Protein AF-0000000087534822 (afdb_homodimer)

Radius of gyration: 20.26 Å; Cα contacts (8 Å, |Δi|>4): 535; chains: 2; bounding box: 44×68×56 Å

Sequence (288 aa):
MKYVVLVSHGTFAPGLKSVLAMLAGGEREDVISVGLEDGMSADTFAENFRNAISGIKSEDEIILLGDIIGGSPMTNALEQISKKGLEEQTVVFGGMNLAMALTATLMKDDVDTELLKDSLISEAKNAIKEFVLDSGADDEEDEIMKYVVLVSHGTFAPGLKSVLAMLAGGEREDVISVGLEDGMSADTFAENFRNAISGIKSEDEIILLGDIIGGSPMTNALEQISKKGLEEQTVVFGGMNLAMALTATLMKDDVDTELLKDSLISEAKNAIKEFVLDSGADDEEDEI

InterPro domains:
  IPR004701 Phosphotransferase system, mannose-type IIA component [PF03610] (4-116)
  IPR004701 Phosphotransferase system, mannose-type IIA component [PS51096] (1-128)
  IPR036662 Phosphotransferase system, mannose-type IIA component superfamily [G3DSA:3.40.50.510] (1-144)
  IPR036662 Phosphotransferase system, mannose-type IIA component superfamily [SSF53062] (1-130)
  IPR051471 Bacterial PTS system sugar-specific components [PTHR33799] (1-131)

Solvent-accessible surface area (backbone atoms only — not comparable to full-atom values): 15335 Å² total; per-residue (Å²): 96,65,30,41,36,28,26,11,52,18,40,26,20,47,13,43,48,49,31,42,21,71,74,72,69,44,88,54,90,49,54,44,57,42,45,43,36,88,92,59,48,73,65,57,41,46,51,53,47,49,61,70,51,60,82,64,52,88,83,31,34,37,41,38,35,14,38,42,75,85,35,68,44,39,51,46,49,52,50,52,37,43,76,70,68,40,51,87,42,43,49,38,34,18,25,42,26,54,50,22,53,47,47,47,70,72,39,54,88,77,49,56,70,69,62,44,54,54,47,33,53,49,44,33,45,66,40,46,41,77,56,78,80,73,70,68,81,68,77,87,58,80,83,118,96,64,29,40,37,28,25,12,52,19,40,25,21,47,13,44,49,49,30,41,24,72,73,70,68,46,90,52,89,51,53,45,56,42,45,44,35,89,92,59,48,71,65,58,42,46,51,54,47,48,61,71,50,59,83,65,52,90,82,31,34,38,42,38,36,13,37,43,75,83,35,67,46,40,51,47,49,51,50,52,37,44,75,69,68,40,51,88,41,44,50,37,34,18,25,43,27,52,51,22,53,48,47,46,68,72,39,53,87,79,48,56,71,68,62,45,53,54,48,34,54,50,45,32,44,67,40,47,40,78,55,77,79,73,69,68,79,68,76,88,57,78,88,115

Foldseek 3Di:
DEAEEEEEEACPFVVLQVVLCVVVPHDDLSYYYAYRYPPRDLVNSLVVLLVSCVPPDQVYAYEYEYAAPPDSRVVSNCVSCVVRVRNVRYDYDYNDDNQLSNLCSNCVVPDDPVVNVVNSVVRRVVVDDDDDDPPPPDDPPDPD/DEAEEEEEEACPFVVLQVVLCVVVPHDDLRYYYAYRYPPRDLVNSLVVLCVSCVPPDQVYAYEYEYAAPPDSRQVSNCVSCVVRVRNVRYDYDYNDDNQLSNLCSNCVPPDDPVVNVVNSVVRRVVVDDDDDDPPPPDDPPDPD

Structure (mmCIF, N/CA/C/O backbone):
data_AF-0000000087534822-model_v1
#
loop_
_entity.id
_entity.type
_entity.pdbx_description
1 polymer 'PTS fructose transporter subunit IIA'
#
loop_
_atom_site.group_PDB
_atom_site.id
_atom_site.type_symbol
_atom_site.label_atom_id
_atom_site.label_alt_id
_atom_site.label_comp_id
_atom_site.label_asym_id
_atom_site.label_entity_id
_atom_site.label_seq_id
_atom_site.pdbx_PDB_ins_code
_atom_site.Cartn_x
_atom_site.Cartn_y
_atom_site.Cartn_z
_atom_site.occupancy
_atom_site.B_iso_or_equiv
_atom_site.auth_seq_id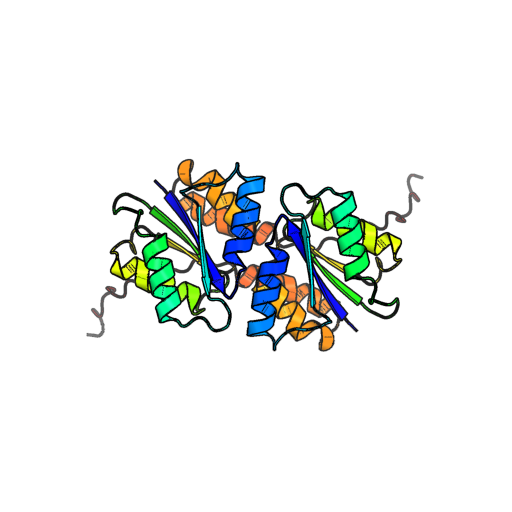
_atom_site.auth_comp_id
_atom_site.auth_asym_id
_atom_site.auth_atom_id
_atom_site.pdbx_PDB_model_num
ATOM 1 N N . MET A 1 1 ? -11.133 20.5 10.391 1 90.94 1 MET A N 1
ATOM 2 C CA . MET A 1 1 ? -11.25 19.344 9.5 1 90.94 1 MET A CA 1
ATOM 3 C C . MET A 1 1 ? -9.953 18.547 9.477 1 90.94 1 MET A C 1
ATOM 5 O O . MET A 1 1 ? -8.875 19.078 9.727 1 90.94 1 MET A O 1
ATOM 9 N N . LYS A 1 2 ? -10.109 17.25 9.25 1 96.25 2 LYS A N 1
ATOM 10 C CA . LYS A 1 2 ? -8.93 16.391 9.164 1 96.25 2 LYS A CA 1
ATOM 11 C C . LYS A 1 2 ? -8.688 15.938 7.73 1 96.25 2 LYS A C 1
ATOM 13 O O . LYS A 1 2 ? -9.617 15.57 7.02 1 96.25 2 LYS A O 1
ATOM 18 N N . TYR A 1 3 ? -7.441 16.047 7.344 1 97.94 3 TYR A N 1
ATOM 19 C CA . TYR A 1 3 ? -7.031 15.609 6.016 1 97.94 3 TYR A CA 1
ATOM 20 C C . TYR A 1 3 ? -6.18 14.344 6.102 1 97.94 3 TYR A C 1
ATOM 22 O O . TYR A 1 3 ? -5.336 14.219 6.992 1 97.94 3 TYR A O 1
ATOM 30 N N . VAL A 1 4 ? -6.488 13.445 5.277 1 98.56 4 VAL A N 1
ATOM 31 C CA . VAL A 1 4 ? -5.602 12.305 5.066 1 98.56 4 VAL A CA 1
ATOM 32 C C . VAL A 1 4 ? -4.664 12.586 3.896 1 98.56 4 VAL A C 1
ATOM 34 O O . VAL A 1 4 ? -5.113 12.797 2.766 1 98.56 4 VAL A O 1
ATOM 37 N N . VAL A 1 5 ? -3.396 12.617 4.188 1 98.81 5 VAL A N 1
ATOM 38 C CA . VAL A 1 5 ? -2.391 12.898 3.17 1 98.81 5 VAL A CA 1
ATOM 39 C C . VAL A 1 5 ? -1.486 11.68 2.984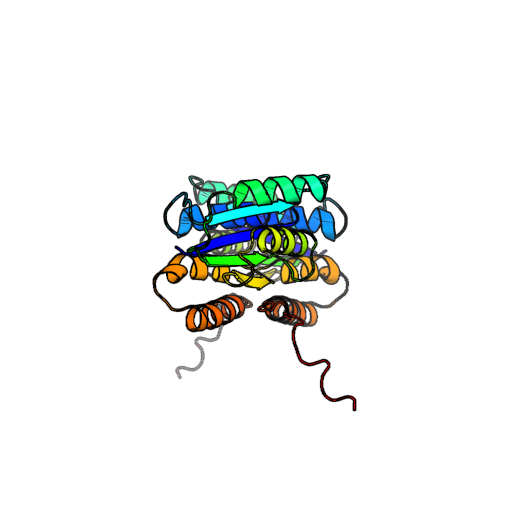 1 98.81 5 VAL A C 1
ATOM 41 O O . VAL A 1 5 ? -0.803 11.258 3.92 1 98.81 5 VAL A O 1
ATOM 44 N N . LEU A 1 6 ? -1.478 11.148 1.774 1 98.88 6 LEU A N 1
ATOM 45 C CA . LEU A 1 6 ? -0.694 9.969 1.423 1 98.88 6 LEU A CA 1
ATOM 46 C C . LEU A 1 6 ? 0.551 10.359 0.634 1 98.88 6 LEU A C 1
ATOM 48 O O . LEU A 1 6 ? 0.458 11.07 -0.371 1 98.88 6 LEU A O 1
ATOM 52 N N . VAL A 1 7 ? 1.726 9.875 1.081 1 98.81 7 VAL A N 1
ATOM 53 C CA . VAL A 1 7 ? 2.949 10.156 0.337 1 98.81 7 VAL A CA 1
ATOM 54 C C . VAL A 1 7 ? 3.721 8.859 0.108 1 98.81 7 VAL A C 1
ATOM 56 O O . VAL A 1 7 ? 3.752 7.984 0.979 1 98.81 7 VAL A O 1
ATOM 59 N N . SER A 1 8 ? 4.328 8.742 -0.985 1 98.75 8 SER A N 1
ATOM 60 C CA . SER A 1 8 ? 5.059 7.527 -1.322 1 98.75 8 SER A CA 1
ATOM 61 C C . SER A 1 8 ? 6.086 7.781 -2.42 1 98.75 8 SER A C 1
ATOM 63 O O . SER A 1 8 ? 6.055 8.828 -3.074 1 98.75 8 SER A O 1
ATOM 65 N N . HIS A 1 9 ? 6.992 6.844 -2.557 1 98.25 9 HIS A N 1
ATOM 66 C CA . HIS A 1 9 ? 7.695 6.723 -3.828 1 98.25 9 HIS A CA 1
ATOM 67 C C . HIS A 1 9 ? 6.738 6.348 -4.953 1 98.25 9 HIS A C 1
ATOM 69 O O . HIS A 1 9 ? 5.648 5.82 -4.699 1 98.25 9 HIS A O 1
ATOM 75 N N . GLY A 1 10 ? 7.172 6.777 -6.203 1 97.38 10 GLY A N 1
ATOM 76 C CA . GLY A 1 10 ? 6.406 6.363 -7.363 1 97.38 10 GLY A CA 1
ATOM 77 C C . GLY A 1 10 ? 4.938 6.734 -7.273 1 97.38 10 GLY A C 1
ATOM 78 O O . GLY A 1 10 ? 4.598 7.816 -6.789 1 97.38 10 GLY A O 1
ATOM 79 N N . THR A 1 11 ? 4.047 5.809 -7.754 1 98.06 11 THR A N 1
ATOM 80 C CA . THR A 1 11 ? 2.623 6.121 -7.812 1 98.06 11 THR A CA 1
ATOM 81 C C . THR A 1 11 ? 1.838 5.25 -6.836 1 98.06 11 THR A C 1
ATOM 83 O O . THR A 1 11 ? 0.649 4.996 -7.039 1 98.06 11 THR A O 1
ATOM 86 N N . PHE A 1 12 ? 2.539 4.77 -5.785 1 98.56 12 PHE A N 1
ATOM 87 C CA . PHE A 1 12 ? 1.908 3.965 -4.746 1 98.56 12 PHE A CA 1
ATOM 88 C C . PHE A 1 12 ? 0.804 4.75 -4.047 1 98.56 12 PHE A C 1
ATOM 90 O O . PHE A 1 12 ? -0.342 4.297 -3.984 1 98.56 12 PHE A O 1
ATOM 97 N N . ALA A 1 13 ? 1.062 5.969 -3.605 1 98.69 13 ALA A N 1
ATOM 98 C CA . ALA A 1 13 ? 0.101 6.777 -2.865 1 98.69 13 ALA A CA 1
ATOM 99 C C . ALA A 1 13 ? -1.058 7.211 -3.76 1 98.69 13 ALA A C 1
ATOM 101 O O . ALA A 1 13 ? -2.225 7.035 -3.402 1 98.69 13 ALA A O 1
ATOM 102 N N . PRO A 1 14 ? -0.784 7.734 -4.941 1 98.31 14 PRO A N 1
ATOM 103 C CA . PRO A 1 14 ? -1.901 8.031 -5.84 1 98.31 14 PRO A CA 1
ATOM 104 C C . PRO A 1 14 ? -2.748 6.797 -6.156 1 98.31 14 PRO A C 1
ATOM 106 O O . PRO A 1 14 ? -3.971 6.902 -6.281 1 98.31 14 PRO A O 1
ATOM 109 N N . GLY A 1 15 ? -2.1 5.656 -6.359 1 98.25 15 GLY A N 1
ATOM 110 C CA . GLY A 1 15 ? -2.846 4.422 -6.559 1 98.25 15 GLY A CA 1
ATOM 111 C C . GLY A 1 15 ? -3.75 4.078 -5.391 1 98.25 15 GLY A C 1
ATOM 112 O O . GLY A 1 15 ? -4.898 3.672 -5.586 1 98.25 15 GLY A O 1
ATOM 113 N N . LEU A 1 16 ? -3.207 4.168 -4.184 1 98.5 16 LEU A N 1
ATOM 114 C CA . LEU A 1 16 ? -3.994 3.898 -2.984 1 98.5 16 LEU A CA 1
ATOM 115 C C . LEU A 1 16 ? -5.168 4.867 -2.877 1 98.5 16 LEU A C 1
ATOM 117 O O . LEU A 1 16 ? -6.273 4.465 -2.51 1 98.5 16 LEU A O 1
ATOM 121 N N . LYS A 1 17 ? -4.953 6.125 -3.211 1 98.31 17 LYS A N 1
ATOM 122 C CA . LYS A 1 17 ? -6.039 7.102 -3.213 1 98.31 17 LYS A CA 1
ATOM 123 C C . LYS A 1 17 ? -7.152 6.688 -4.168 1 98.31 17 LYS A C 1
ATOM 125 O O . LYS A 1 17 ? -8.336 6.871 -3.869 1 98.31 17 LYS A O 1
ATOM 130 N N . SER A 1 18 ? -6.781 6.164 -5.324 1 97.12 18 SER A N 1
ATOM 131 C CA . SER A 1 18 ? -7.793 5.723 -6.281 1 97.12 18 SER A CA 1
ATOM 132 C C . SER A 1 18 ? -8.68 4.637 -5.684 1 97.12 18 SER A C 1
ATOM 134 O O . SER A 1 18 ? -9.867 4.551 -6.008 1 97.12 18 SER A O 1
ATOM 136 N N . VAL A 1 19 ? -8.109 3.781 -4.855 1 97.75 19 VAL A N 1
ATOM 137 C CA . VAL A 1 19 ? -8.867 2.723 -4.191 1 97.75 19 VAL A CA 1
ATOM 138 C C . VAL A 1 19 ? -9.812 3.33 -3.158 1 97.75 19 VAL A C 1
ATOM 140 O O . VAL A 1 19 ? -10.969 2.918 -3.047 1 97.75 19 VAL A O 1
ATOM 143 N N . LEU A 1 20 ? -9.305 4.301 -2.443 1 97.88 20 LEU A N 1
ATOM 144 C CA . LEU A 1 20 ? -10.125 4.957 -1.435 1 97.88 20 LEU A CA 1
ATOM 145 C C . LEU A 1 20 ? -11.336 5.625 -2.072 1 97.88 20 LEU A C 1
ATOM 147 O O . LEU A 1 20 ? -12.422 5.637 -1.486 1 97.88 20 LEU A O 1
ATOM 151 N N . ALA A 1 21 ? -11.172 6.156 -3.271 1 96.5 21 ALA A N 1
ATOM 152 C CA . ALA A 1 21 ? -12.289 6.773 -3.979 1 96.5 21 ALA A CA 1
ATOM 153 C C . ALA A 1 21 ? -13.375 5.75 -4.281 1 96.5 21 ALA A C 1
ATOM 155 O O . ALA A 1 21 ? -14.57 6.066 -4.223 1 96.5 21 ALA A O 1
ATOM 156 N N . MET A 1 22 ? -13 4.57 -4.535 1 93.44 22 MET A N 1
ATOM 157 C CA . MET A 1 22 ? -13.938 3.498 -4.852 1 93.44 22 MET A CA 1
ATOM 158 C C . MET A 1 22 ? -14.625 2.986 -3.586 1 93.44 22 MET A C 1
ATOM 160 O O . MET A 1 22 ? -15.828 2.711 -3.594 1 93.44 22 MET A O 1
ATOM 164 N N . LEU A 1 23 ? -13.867 2.943 -2.551 1 94.69 23 LEU A N 1
ATOM 165 C CA . LEU A 1 23 ? -14.344 2.219 -1.379 1 94.69 23 LEU A CA 1
ATOM 166 C C . LEU A 1 23 ? -14.969 3.172 -0.366 1 94.69 23 LEU A C 1
ATOM 168 O O . LEU A 1 23 ? -15.828 2.77 0.423 1 94.69 23 LEU A O 1
ATOM 172 N N . ALA A 1 24 ? -14.5 4.352 -0.326 1 93.44 24 ALA A N 1
ATOM 173 C CA . ALA A 1 24 ? -14.945 5.289 0.702 1 93.44 24 ALA A CA 1
ATOM 174 C C . ALA A 1 24 ? -15.82 6.387 0.102 1 93.44 24 ALA A C 1
ATOM 176 O O . ALA A 1 24 ? -16.141 7.367 0.777 1 93.44 24 ALA A O 1
ATOM 177 N N . GLY A 1 25 ? -16.312 6.352 -1.037 1 86.56 25 GLY A N 1
ATOM 178 C CA . GLY A 1 25 ? -17.344 7.242 -1.521 1 86.56 25 GLY A CA 1
ATOM 179 C C . GLY A 1 25 ? -16.828 8.32 -2.451 1 86.56 25 GLY A C 1
ATOM 180 O O . GLY A 1 25 ? -17.047 9.516 -2.213 1 86.56 25 GLY A O 1
ATOM 181 N N . GLY A 1 26 ? -16.203 8.094 -3.633 1 84.31 26 GLY A N 1
ATOM 182 C CA . GLY A 1 26 ? -15.836 9.031 -4.684 1 84.31 26 GLY A CA 1
ATOM 183 C C . GLY A 1 26 ? -14.602 9.852 -4.34 1 84.31 26 GLY A C 1
ATOM 184 O O . GLY A 1 26 ? -13.922 9.57 -3.355 1 84.31 26 GLY A O 1
ATOM 185 N N . GLU A 1 27 ? -14.43 10.852 -5.195 1 85.06 27 GLU A N 1
ATOM 186 C CA . GLU A 1 27 ? -13.281 11.734 -4.973 1 85.06 27 GLU A CA 1
ATOM 187 C C . GLU A 1 27 ? -13.555 12.703 -3.828 1 85.06 27 GLU A C 1
ATOM 189 O O . GLU A 1 27 ? -14.594 13.375 -3.805 1 85.06 27 GLU A O 1
ATOM 194 N N . ARG A 1 28 ? -12.625 12.695 -2.875 1 92.5 28 ARG A N 1
ATOM 195 C CA . ARG A 1 28 ? -12.742 13.516 -1.675 1 92.5 28 ARG A CA 1
ATOM 196 C C . ARG A 1 28 ? -11.641 14.57 -1.621 1 92.5 28 ARG A C 1
ATOM 198 O O . ARG A 1 28 ? -10.492 14.297 -1.959 1 92.5 28 ARG A O 1
ATOM 205 N N . GLU A 1 29 ? -12.039 15.766 -1.238 1 94.38 29 GLU A N 1
ATOM 206 C CA . GLU A 1 29 ? -11.055 16.828 -1.129 1 94.38 29 GLU A CA 1
ATOM 207 C C . GLU A 1 29 ? -10.148 16.641 0.087 1 94.38 29 GLU A C 1
ATOM 209 O O . GLU A 1 29 ? -9.031 17.141 0.125 1 94.38 29 GLU A O 1
ATOM 214 N N . ASP A 1 30 ? -10.68 15.906 1.096 1 96.88 30 ASP A N 1
ATOM 215 C CA . ASP A 1 30 ? -9.953 15.75 2.352 1 96.88 30 ASP A CA 1
ATOM 216 C C . ASP A 1 30 ? -8.984 14.57 2.287 1 96.88 30 ASP A C 1
ATOM 218 O O . ASP A 1 30 ? -8.391 14.188 3.299 1 96.88 30 ASP A O 1
ATOM 222 N N . VAL A 1 31 ? -8.844 13.945 1.125 1 98.25 31 VAL A N 1
ATOM 223 C CA . VAL A 1 31 ? -7.859 12.906 0.866 1 98.25 31 VAL A CA 1
ATOM 224 C C . VAL A 1 31 ? -6.902 13.367 -0.234 1 98.25 31 VAL A C 1
ATOM 226 O O . VAL A 1 31 ? -7.32 13.586 -1.373 1 98.25 31 VAL A O 1
ATOM 229 N N . ILE A 1 32 ? -5.656 13.492 0.1 1 98.5 32 ILE A N 1
ATOM 230 C CA . ILE A 1 32 ? -4.621 14.016 -0.783 1 98.5 32 ILE A CA 1
ATOM 231 C C . ILE A 1 32 ? -3.523 12.977 -0.965 1 98.5 32 ILE A C 1
ATOM 233 O O . ILE A 1 32 ? -3.209 12.227 -0.036 1 98.5 32 ILE A O 1
ATOM 237 N N . SER A 1 33 ? -2.977 12.883 -2.152 1 98.62 33 SER A N 1
ATOM 238 C CA . SER A 1 33 ? -1.84 12 -2.377 1 98.62 33 SER A CA 1
ATOM 239 C C . SER A 1 33 ? -0.773 12.672 -3.234 1 98.62 33 SER A C 1
ATOM 241 O O . SER A 1 33 ? -1.095 13.422 -4.156 1 98.62 33 SER A O 1
ATOM 243 N N . VAL A 1 34 ? 0.468 12.445 -2.893 1 98.75 34 VAL A N 1
ATOM 244 C CA . VAL A 1 34 ? 1.606 12.914 -3.674 1 98.75 34 VAL A CA 1
ATOM 245 C C . VAL A 1 34 ? 2.652 11.812 -3.785 1 98.75 34 VAL A C 1
ATOM 247 O O . VAL A 1 34 ? 2.994 11.164 -2.789 1 98.75 34 VAL A O 1
ATOM 250 N N . GLY A 1 35 ? 3.121 11.555 -4.977 1 98.56 35 GLY A N 1
ATOM 251 C CA . GLY A 1 35 ? 4.133 10.539 -5.219 1 98.56 35 GLY A CA 1
ATOM 252 C C . GLY A 1 35 ? 5.426 11.102 -5.773 1 98.56 35 GLY A C 1
ATOM 253 O O . GLY A 1 35 ? 5.402 12.016 -6.605 1 98.56 35 GLY A O 1
ATOM 254 N N . LEU A 1 36 ? 6.547 10.633 -5.27 1 98.38 36 LEU A N 1
ATOM 255 C CA . LEU A 1 36 ? 7.855 10.914 -5.848 1 98.38 36 LEU A CA 1
ATOM 256 C C . LEU A 1 36 ? 8.18 9.922 -6.961 1 98.38 36 LEU A C 1
ATOM 258 O O . LEU A 1 36 ? 8.695 8.836 -6.699 1 98.38 36 LEU A O 1
ATOM 262 N N . GLU A 1 37 ? 7.938 10.289 -8.141 1 96.94 37 GLU A N 1
ATOM 263 C CA . GLU A 1 37 ? 8.086 9.391 -9.281 1 96.94 37 GLU A CA 1
ATOM 264 C C . GLU A 1 37 ? 9.539 9.336 -9.75 1 96.94 37 GLU A C 1
ATOM 266 O O . GLU A 1 37 ? 10.352 10.18 -9.383 1 96.94 37 GLU A O 1
ATOM 271 N N . ASP A 1 38 ? 9.766 8.289 -10.516 1 94.12 38 ASP A N 1
ATOM 272 C CA . ASP A 1 38 ? 11.109 8.125 -11.07 1 94.12 38 ASP A CA 1
ATOM 273 C C . ASP A 1 38 ? 11.516 9.352 -11.883 1 94.12 38 ASP A C 1
ATOM 275 O O . ASP A 1 38 ? 10.734 9.852 -12.703 1 94.12 38 ASP A O 1
ATOM 279 N N . GLY A 1 39 ? 12.734 9.867 -11.648 1 94.75 39 GLY A N 1
ATOM 280 C CA . GLY A 1 39 ? 13.234 11.008 -12.406 1 94.75 39 GLY A CA 1
ATOM 281 C C . GLY A 1 39 ? 12.797 12.344 -11.828 1 94.75 39 GLY A C 1
ATOM 282 O O . GLY A 1 39 ? 13.273 13.391 -12.266 1 94.75 39 GLY A O 1
ATOM 283 N N . MET A 1 40 ? 11.82 12.344 -10.953 1 96.69 40 MET A N 1
ATOM 284 C CA . MET A 1 40 ? 11.367 13.578 -10.305 1 96.69 40 MET A CA 1
ATOM 285 C C . MET A 1 40 ? 12.375 14.047 -9.258 1 96.69 40 MET A C 1
ATOM 287 O O . MET A 1 40 ? 12.844 13.25 -8.445 1 96.69 40 MET A O 1
ATOM 291 N N . SER A 1 41 ? 12.719 15.336 -9.258 1 96.56 41 SER A N 1
ATOM 292 C CA . SER A 1 41 ? 13.648 15.875 -8.273 1 96.56 41 SER A CA 1
ATOM 293 C C . SER A 1 41 ? 12.961 16.094 -6.926 1 96.56 41 SER A C 1
ATOM 295 O O . SER A 1 41 ? 11.742 16.266 -6.867 1 96.56 41 SER A O 1
ATOM 297 N N . ALA A 1 42 ? 13.75 16.109 -5.906 1 93.94 42 ALA A N 1
ATOM 298 C CA . ALA A 1 42 ? 13.242 16.422 -4.57 1 93.94 42 ALA A CA 1
ATOM 299 C C . ALA A 1 42 ? 12.555 17.781 -4.535 1 93.94 42 ALA A C 1
ATOM 301 O O . ALA A 1 42 ? 11.539 17.953 -3.863 1 93.94 42 ALA A O 1
ATOM 302 N N . ASP A 1 43 ? 13.07 18.734 -5.285 1 97.06 43 ASP A N 1
ATOM 303 C CA . ASP A 1 43 ? 12.508 20.078 -5.34 1 97.06 43 ASP A CA 1
ATOM 304 C C . ASP A 1 43 ? 11.125 20.062 -5.996 1 97.06 43 ASP A C 1
ATOM 306 O O . ASP A 1 43 ? 10.211 20.75 -5.539 1 97.06 43 ASP A O 1
ATOM 310 N N . THR A 1 44 ? 11.07 19.359 -7.074 1 98.31 44 THR A N 1
ATOM 311 C CA . THR A 1 44 ? 9.781 19.266 -7.746 1 98.31 44 THR A CA 1
ATOM 312 C C . THR A 1 44 ? 8.758 18.578 -6.852 1 98.31 44 THR A C 1
ATOM 314 O O . THR A 1 44 ? 7.602 19 -6.781 1 98.31 44 THR A O 1
ATOM 317 N N . PHE A 1 45 ? 9.148 17.547 -6.176 1 98.44 45 PHE A N 1
ATOM 318 C CA . PHE A 1 45 ? 8.258 16.906 -5.223 1 98.44 45 PHE A CA 1
ATOM 319 C C . PHE A 1 45 ? 7.793 17.875 -4.152 1 98.44 45 PHE A C 1
ATOM 321 O O . PHE A 1 45 ? 6.605 17.938 -3.832 1 98.44 45 PHE A O 1
ATOM 328 N N . ALA A 1 46 ? 8.758 18.594 -3.588 1 98.06 46 ALA A N 1
ATOM 329 C CA . ALA A 1 46 ? 8.445 19.547 -2.537 1 98.06 46 ALA A CA 1
ATOM 330 C C . ALA A 1 46 ? 7.41 20.562 -3.014 1 98.06 46 ALA A C 1
ATOM 332 O O . ALA A 1 46 ? 6.457 20.875 -2.293 1 98.06 46 ALA A O 1
ATOM 333 N N . GLU A 1 47 ? 7.578 21.016 -4.203 1 98.44 47 GLU A N 1
ATOM 334 C CA . GLU A 1 47 ? 6.641 21.969 -4.781 1 98.44 47 GLU A CA 1
ATOM 335 C C . GLU A 1 47 ? 5.258 21.344 -4.965 1 98.44 47 GLU A C 1
ATOM 337 O O . GLU A 1 47 ? 4.246 21.969 -4.625 1 98.44 47 GLU A O 1
ATOM 342 N N . ASN A 1 48 ? 5.234 20.172 -5.535 1 98.62 48 ASN A N 1
ATOM 343 C CA . ASN A 1 48 ? 3.973 19.469 -5.703 1 98.62 48 ASN A CA 1
ATOM 344 C C . ASN A 1 48 ? 3.258 19.266 -4.371 1 98.62 48 ASN A C 1
ATOM 346 O O . ASN A 1 48 ? 2.045 19.453 -4.277 1 98.62 48 ASN A O 1
ATOM 350 N N . PHE A 1 49 ? 4.027 18.906 -3.383 1 98.81 49 PHE A N 1
ATOM 351 C CA . PHE A 1 49 ? 3.449 18.641 -2.07 1 98.81 49 PHE A CA 1
ATOM 352 C C . PHE A 1 49 ? 2.908 19.922 -1.449 1 98.81 49 PHE A C 1
ATOM 354 O O . PHE A 1 49 ? 1.79 19.938 -0.93 1 98.81 49 PHE A O 1
ATOM 361 N N . ARG A 1 50 ? 3.656 20.953 -1.501 1 98.19 50 ARG A N 1
ATOM 362 C CA . ARG A 1 50 ? 3.217 22.234 -0.979 1 98.19 50 ARG A CA 1
ATOM 363 C C . ARG A 1 50 ? 1.904 22.672 -1.625 1 98.19 50 ARG A C 1
ATOM 365 O O . ARG A 1 50 ? 0.992 23.141 -0.938 1 98.19 50 ARG A O 1
ATOM 372 N N . ASN A 1 51 ? 1.884 22.547 -2.914 1 98.56 51 ASN A N 1
ATOM 373 C CA . ASN A 1 51 ? 0.668 22.906 -3.635 1 98.56 51 ASN A CA 1
ATOM 374 C C . ASN A 1 51 ? -0.513 22.031 -3.211 1 98.56 51 ASN A C 1
ATOM 376 O O . ASN A 1 51 ? -1.632 22.531 -3.062 1 98.56 51 ASN A O 1
ATOM 380 N N . ALA A 1 52 ? -0.247 20.797 -3.025 1 98.44 52 ALA A N 1
ATOM 381 C CA . ALA A 1 52 ? -1.299 19.844 -2.678 1 98.44 52 ALA A CA 1
ATOM 382 C C . ALA A 1 52 ? -1.916 20.188 -1.322 1 98.44 52 ALA A C 1
ATOM 384 O O . ALA A 1 52 ? -3.121 20.016 -1.122 1 98.44 52 ALA A O 1
ATOM 385 N N . ILE A 1 53 ? -1.085 20.688 -0.41 1 98.19 53 ILE A N 1
ATOM 386 C CA . ILE A 1 53 ? -1.613 20.922 0.931 1 98.19 53 ILE A CA 1
ATOM 387 C C . ILE A 1 53 ? -1.905 22.406 1.125 1 98.19 53 ILE A C 1
ATOM 389 O O . ILE A 1 53 ? -2.146 22.859 2.248 1 98.19 53 ILE A O 1
ATOM 393 N N . SER A 1 54 ? -1.878 23.188 0.109 1 97.94 54 SER A N 1
ATOM 394 C CA . SER A 1 54 ? -2.004 24.641 0.195 1 97.94 54 SER A CA 1
ATOM 395 C C . SER A 1 54 ? -3.338 25.031 0.813 1 97.94 54 SER A C 1
ATOM 397 O O . SER A 1 54 ? -3.434 26.078 1.475 1 97.94 54 SER A O 1
ATOM 399 N N . GLY A 1 55 ? -4.348 24.203 0.669 1 97.12 55 GLY A N 1
ATOM 400 C CA . GLY A 1 55 ? -5.68 24.531 1.146 1 97.12 55 GLY A CA 1
ATOM 401 C C . GLY A 1 55 ? -5.891 24.188 2.609 1 97.12 55 GLY A C 1
ATOM 402 O O . GLY A 1 55 ? -6.895 24.594 3.205 1 97.12 55 GLY A O 1
ATOM 403 N N . ILE A 1 56 ? -4.988 23.5 3.205 1 97.69 56 ILE A N 1
ATOM 404 C CA . ILE A 1 56 ? -5.117 23.125 4.609 1 97.69 56 ILE A CA 1
ATOM 405 C C . ILE A 1 56 ? -4.77 24.312 5.496 1 97.69 56 ILE A C 1
ATOM 407 O O . ILE A 1 56 ? -3.742 24.969 5.297 1 97.69 56 ILE A O 1
ATOM 411 N N . LYS A 1 57 ? -5.617 24.562 6.48 1 96.69 57 LYS A N 1
ATOM 412 C CA . LYS A 1 57 ? -5.477 25.734 7.332 1 96.69 57 LYS A CA 1
ATOM 413 C C . LYS A 1 57 ? -4.977 25.359 8.719 1 96.69 57 LYS A C 1
ATOM 415 O O . LYS A 1 57 ? -4.863 24.172 9.039 1 96.69 57 LYS A O 1
ATOM 420 N N . SER A 1 58 ? -4.695 26.359 9.484 1 95.19 58 SER A N 1
ATOM 421 C CA . SER A 1 58 ? -4.086 26.172 10.797 1 95.19 58 SER A CA 1
ATOM 422 C C . SER A 1 58 ? -5.031 25.438 11.742 1 95.19 58 SER A C 1
ATOM 424 O O . SER A 1 58 ? -4.59 24.812 12.703 1 95.19 58 SER A O 1
ATOM 426 N N . GLU A 1 59 ? -6.305 25.562 11.5 1 95.31 59 GLU A N 1
ATOM 427 C CA . GLU A 1 59 ? -7.285 24.922 12.375 1 95.31 59 GLU A CA 1
ATOM 428 C C . GLU A 1 59 ? -7.504 23.469 11.977 1 95.31 59 GLU A C 1
ATOM 430 O O . GLU A 1 59 ? -8.133 22.703 12.719 1 95.31 59 GLU A O 1
ATOM 435 N N . ASP A 1 60 ? -7.004 23.125 10.812 1 96.19 60 ASP A N 1
ATOM 436 C CA . ASP A 1 60 ? -7.168 21.766 10.305 1 96.19 60 ASP A CA 1
ATOM 437 C C . ASP A 1 60 ? -6.117 20.828 10.898 1 96.19 60 ASP A C 1
ATOM 439 O O . ASP A 1 60 ? -5.16 21.281 11.539 1 96.19 60 ASP A O 1
ATOM 443 N N . GLU A 1 61 ? -6.352 19.531 10.773 1 96.69 61 GLU A N 1
ATOM 444 C CA . GLU A 1 61 ? -5.422 18.484 11.203 1 96.69 61 GLU A CA 1
ATOM 445 C C . GLU A 1 61 ? -5.016 17.594 10.031 1 96.69 61 GLU A C 1
ATOM 447 O O . GLU A 1 61 ? -5.75 17.484 9.047 1 96.69 61 GLU A O 1
ATOM 452 N N . ILE A 1 62 ? -3.795 17.047 10.18 1 97.88 62 ILE A N 1
ATOM 453 C CA . ILE A 1 62 ? -3.275 16.219 9.102 1 97.88 62 ILE A CA 1
ATOM 454 C C . ILE A 1 62 ? -2.947 14.828 9.641 1 97.88 62 ILE A C 1
ATOM 456 O O . ILE A 1 62 ? -2.311 14.695 10.688 1 97.88 62 ILE A O 1
ATOM 460 N N . ILE A 1 63 ? -3.477 13.859 9.008 1 98.5 63 ILE A N 1
ATOM 461 C CA . ILE A 1 63 ? -3.006 12.484 9.141 1 98.5 63 ILE A CA 1
ATOM 462 C C . ILE A 1 63 ? -2.117 12.125 7.953 1 98.5 63 ILE A C 1
ATOM 464 O O . ILE A 1 63 ? -2.611 11.891 6.848 1 98.5 63 ILE A O 1
ATOM 468 N N . LEU A 1 64 ? -0.811 12.133 8.203 1 98.75 64 LEU A N 1
ATOM 469 C CA . LEU A 1 64 ? 0.154 11.82 7.152 1 98.75 64 LEU A CA 1
ATOM 470 C C . LEU A 1 64 ? 0.492 10.336 7.141 1 98.75 64 LEU A C 1
ATOM 472 O O . LEU A 1 64 ? 0.979 9.797 8.141 1 98.75 64 LEU A O 1
ATOM 476 N N . LEU A 1 65 ? 0.223 9.703 6.059 1 98.81 65 LEU A N 1
ATOM 477 C CA . LEU A 1 65 ? 0.555 8.297 5.863 1 98.81 65 LEU A CA 1
ATOM 478 C C . LEU A 1 65 ? 1.62 8.133 4.781 1 98.81 65 LEU A C 1
ATOM 480 O O . LEU A 1 65 ? 1.423 8.562 3.643 1 98.81 65 LEU A O 1
ATOM 484 N N . GLY A 1 66 ? 2.756 7.543 5.121 1 98.81 66 GLY A N 1
ATOM 485 C CA . GLY A 1 66 ? 3.832 7.297 4.172 1 98.81 66 GLY A CA 1
ATOM 486 C C . GLY A 1 66 ? 4.047 5.824 3.881 1 98.81 66 GLY A C 1
ATOM 487 O O . GLY A 1 66 ? 3.686 4.969 4.691 1 98.81 66 GLY A O 1
ATOM 488 N N . ASP A 1 67 ? 4.664 5.57 2.777 1 98.75 67 ASP A N 1
ATOM 489 C CA . ASP A 1 67 ? 4.961 4.184 2.418 1 98.75 67 ASP A CA 1
ATOM 490 C C . ASP A 1 67 ? 6.051 3.605 3.312 1 98.75 67 ASP A C 1
ATOM 492 O O . ASP A 1 67 ? 5.988 2.436 3.699 1 98.75 67 ASP A O 1
ATOM 496 N N . ILE A 1 68 ? 7.012 4.395 3.631 1 97.69 68 ILE A N 1
ATOM 497 C CA . ILE A 1 68 ? 8.094 3.932 4.496 1 97.69 68 ILE A CA 1
ATOM 498 C C . ILE A 1 68 ? 8.617 5.098 5.328 1 97.69 68 ILE A C 1
ATOM 500 O O . ILE A 1 68 ? 8.719 6.227 4.836 1 97.69 68 ILE A O 1
ATOM 504 N N . ILE A 1 69 ? 8.984 4.844 6.574 1 97 69 ILE A N 1
ATOM 505 C CA . ILE A 1 69 ? 9.57 5.855 7.441 1 97 69 ILE A CA 1
ATOM 506 C C . ILE A 1 69 ? 11.016 6.117 7.02 1 97 69 ILE A C 1
ATOM 508 O O . ILE A 1 69 ? 11.781 5.18 6.777 1 97 69 ILE A O 1
ATOM 512 N N . GLY A 1 70 ? 11.312 7.363 6.902 1 95.5 70 GLY A N 1
ATOM 513 C CA . GLY A 1 70 ? 12.688 7.723 6.59 1 95.5 70 GLY A CA 1
ATOM 514 C C . GLY A 1 70 ? 12.938 7.883 5.102 1 95.5 70 GLY A C 1
ATOM 515 O O . GLY A 1 70 ? 14.039 8.258 4.688 1 95.5 70 GLY A O 1
ATOM 516 N N . GLY A 1 71 ? 11.969 7.539 4.305 1 96 71 GLY A N 1
ATOM 517 C CA . GLY A 1 71 ? 12.102 7.762 2.875 1 96 71 GLY A CA 1
ATOM 518 C C . GLY A 1 71 ? 12.055 9.227 2.492 1 96 71 GLY A C 1
ATOM 519 O O . GLY A 1 71 ? 11.477 10.047 3.211 1 96 71 GLY A O 1
ATOM 520 N N . SER A 1 72 ? 12.516 9.508 1.323 1 96.5 72 SER A N 1
ATOM 521 C CA . SER A 1 72 ? 12.578 10.891 0.856 1 96.5 72 SER A CA 1
ATOM 522 C C . SER A 1 72 ? 11.188 11.508 0.759 1 96.5 72 SER A C 1
ATOM 524 O O . SER A 1 72 ? 10.977 12.641 1.191 1 96.5 72 SER A O 1
ATOM 526 N N . PRO A 1 73 ? 10.203 10.828 0.236 1 98 73 PRO A N 1
ATOM 527 C CA . PRO A 1 73 ? 8.875 11.445 0.161 1 98 73 PRO A CA 1
ATOM 528 C C . PRO A 1 73 ? 8.336 11.852 1.53 1 98 73 PRO A C 1
ATOM 530 O O . PRO A 1 73 ? 7.863 12.984 1.697 1 98 73 PRO A O 1
ATOM 533 N N . MET A 1 74 ? 8.445 11.008 2.508 1 97.62 74 MET A N 1
ATOM 534 C CA . MET A 1 74 ? 7.922 11.32 3.836 1 97.62 74 MET A CA 1
ATOM 535 C C . MET A 1 74 ? 8.734 12.438 4.488 1 97.62 74 MET A C 1
ATOM 537 O O . MET A 1 74 ? 8.164 13.352 5.09 1 97.62 74 MET A O 1
ATOM 541 N N . THR A 1 75 ? 10.062 12.328 4.371 1 97 75 THR A N 1
ATOM 542 C CA . THR A 1 75 ? 10.93 13.344 4.957 1 97 75 THR A CA 1
ATOM 543 C C . THR A 1 75 ? 10.633 14.719 4.375 1 97 75 THR A C 1
ATOM 545 O O . THR A 1 75 ? 10.516 15.695 5.113 1 97 75 THR A O 1
ATOM 548 N N . ASN A 1 76 ? 10.484 14.773 3.092 1 98 76 ASN A N 1
ATOM 549 C CA . ASN A 1 76 ? 10.188 16.031 2.416 1 98 76 ASN A CA 1
ATOM 550 C C . ASN A 1 76 ? 8.805 16.562 2.793 1 98 76 ASN A C 1
ATOM 552 O O . ASN A 1 76 ? 8.625 17.75 3.008 1 98 76 ASN A O 1
ATOM 556 N N . ALA A 1 77 ? 7.867 15.648 2.838 1 98.44 77 ALA A N 1
ATOM 557 C CA . ALA A 1 77 ? 6.516 16.031 3.24 1 98.44 77 ALA A CA 1
ATOM 558 C C . ALA A 1 77 ? 6.516 16.672 4.625 1 98.44 77 ALA A C 1
ATOM 560 O O . ALA A 1 77 ? 5.91 17.734 4.824 1 98.44 77 ALA A O 1
ATOM 561 N N . LEU A 1 78 ? 7.219 16.031 5.555 1 97.62 78 LEU A N 1
ATOM 562 C CA . LEU A 1 78 ? 7.293 16.531 6.922 1 97.62 78 LEU A CA 1
ATOM 563 C C . LEU A 1 78 ? 7.941 17.906 6.953 1 97.62 78 LEU A C 1
ATOM 565 O O . LEU A 1 78 ? 7.516 18.781 7.715 1 97.62 78 LEU A O 1
ATOM 569 N N . GLU A 1 79 ? 8.93 18.047 6.145 1 97.25 79 GLU A N 1
ATOM 570 C CA . GLU A 1 79 ? 9.586 19.344 6.043 1 97.25 79 GLU A CA 1
ATOM 571 C C . GLU A 1 79 ? 8.617 20.422 5.574 1 97.25 79 GLU A C 1
ATOM 573 O O . GLU A 1 79 ? 8.578 21.516 6.137 1 97.25 79 GLU A O 1
ATOM 578 N N . GLN A 1 80 ? 7.84 20.172 4.543 1 98.06 80 GLN A N 1
ATOM 579 C CA . GLN A 1 80 ? 6.887 21.141 4.012 1 98.06 80 GLN A CA 1
ATOM 580 C C . GLN A 1 80 ? 5.777 21.422 5.02 1 98.06 80 GLN A C 1
ATOM 582 O O . GLN A 1 80 ? 5.305 22.547 5.129 1 98.06 80 GLN A O 1
ATOM 587 N N . ILE A 1 81 ? 5.348 20.406 5.738 1 97.75 81 ILE A N 1
ATOM 588 C CA . ILE A 1 81 ? 4.324 20.562 6.766 1 97.75 81 ILE A CA 1
ATOM 589 C C . ILE A 1 81 ? 4.852 21.469 7.879 1 97.75 81 ILE A C 1
ATOM 591 O O . ILE A 1 81 ? 4.141 22.359 8.359 1 97.75 81 ILE A O 1
ATOM 595 N N . SER A 1 82 ? 6.082 21.203 8.266 1 96.38 82 SER A N 1
ATOM 596 C CA . SER A 1 82 ? 6.723 22.031 9.289 1 96.38 82 SER A CA 1
ATOM 597 C C . SER A 1 82 ? 6.832 23.484 8.836 1 96.38 82 SER A C 1
ATOM 599 O O . SER A 1 82 ? 6.535 24.391 9.602 1 96.38 82 SER A O 1
ATOM 601 N N . LYS A 1 83 ? 7.238 23.75 7.637 1 96.38 83 LYS A N 1
ATOM 602 C CA . LYS A 1 83 ? 7.375 25.094 7.082 1 96.38 83 LYS A CA 1
ATOM 603 C C . LYS A 1 83 ? 6.031 25.812 7.062 1 96.38 83 LYS A C 1
ATOM 605 O O . LYS A 1 83 ? 5.98 27.031 7.188 1 96.38 83 LYS A O 1
ATOM 610 N N . LYS A 1 84 ? 5.027 25.078 6.926 1 96.44 84 LYS A N 1
ATOM 611 C CA . LYS A 1 84 ? 3.686 25.656 6.891 1 96.44 84 LYS A CA 1
ATOM 612 C C . LYS A 1 84 ? 3.145 25.875 8.305 1 96.44 84 LYS A C 1
ATOM 614 O O . LYS A 1 84 ? 2.037 26.391 8.477 1 96.44 84 LYS A O 1
ATOM 619 N N . GLY A 1 85 ? 3.85 25.375 9.289 1 95.38 85 GLY A N 1
ATOM 620 C CA . GLY A 1 85 ? 3.465 25.578 10.68 1 95.38 85 GLY A CA 1
ATOM 621 C C . GLY A 1 85 ? 2.391 24.609 11.148 1 95.38 85 GLY A C 1
ATOM 622 O O . GLY A 1 85 ? 1.606 24.938 12.039 1 95.38 85 GLY A O 1
ATOM 623 N N . LEU A 1 86 ? 2.334 23.453 10.492 1 96.19 86 LEU A N 1
ATOM 624 C CA . LEU A 1 86 ? 1.252 22.531 10.805 1 96.19 86 LEU A CA 1
ATOM 625 C C . LEU A 1 86 ? 1.786 21.297 11.516 1 96.19 86 LEU A C 1
ATOM 627 O O . LEU A 1 86 ? 1.082 20.281 11.625 1 96.19 86 LEU A O 1
ATOM 631 N N . GLU A 1 87 ? 3.047 21.281 11.914 1 94.56 87 GLU A N 1
ATOM 632 C CA . GLU A 1 87 ? 3.697 20.109 12.484 1 94.56 87 GLU A CA 1
ATOM 633 C C . GLU A 1 87 ? 2.975 19.625 13.742 1 94.56 87 GLU A C 1
ATOM 635 O O . GLU A 1 87 ? 2.85 18.422 13.977 1 94.56 87 GLU A O 1
ATOM 640 N N . GLU A 1 88 ? 2.428 20.531 14.555 1 93.31 88 GLU A N 1
ATOM 641 C CA . GLU A 1 88 ? 1.78 20.188 15.82 1 93.31 88 GLU A CA 1
ATOM 642 C C . GLU A 1 88 ? 0.395 19.594 15.578 1 93.31 88 GLU A C 1
ATOM 644 O O . GLU A 1 88 ? -0.153 18.922 16.453 1 93.31 88 GLU A O 1
ATOM 649 N N . GLN A 1 89 ? -0.157 19.828 14.461 1 94.06 89 GLN A N 1
ATOM 650 C CA . GLN A 1 89 ? -1.49 19.359 14.109 1 94.06 89 GLN A CA 1
ATOM 651 C C . GLN A 1 89 ? -1.416 18.125 13.211 1 94.06 89 GLN A C 1
ATOM 653 O O . GLN A 1 89 ? -2.395 17.766 12.547 1 94.06 89 GLN A O 1
ATOM 658 N N . THR A 1 90 ? -0.232 17.547 13.203 1 96.94 90 THR A N 1
ATOM 659 C CA . THR A 1 90 ? -0.016 16.438 12.273 1 96.94 90 THR A CA 1
ATOM 660 C C . THR A 1 90 ? 0.381 15.172 13.031 1 96.94 90 THR A C 1
ATOM 662 O O . THR A 1 90 ? 1.256 15.211 13.898 1 96.94 90 THR A O 1
ATOM 665 N N . VAL A 1 91 ? -0.336 14.055 12.781 1 97.31 91 VAL A N 1
ATOM 666 C CA . VAL A 1 91 ? 0.115 12.734 13.203 1 97.31 91 VAL A CA 1
ATOM 667 C C . VAL A 1 91 ? 0.662 11.969 12.008 1 97.31 91 VAL A C 1
ATOM 669 O O . VAL A 1 91 ? 0.143 12.086 10.891 1 97.31 91 VAL A O 1
ATOM 672 N N . VAL A 1 92 ? 1.733 11.211 12.234 1 98.25 92 VAL A N 1
ATOM 673 C CA . VAL A 1 92 ? 2.498 10.656 11.117 1 98.25 92 VAL A CA 1
ATOM 674 C C . VAL A 1 92 ? 2.645 9.148 11.297 1 98.25 92 VAL A C 1
ATOM 676 O O . VAL A 1 92 ? 3.008 8.672 12.375 1 98.25 92 VAL A O 1
ATOM 679 N N . PHE A 1 93 ? 2.402 8.438 10.227 1 98.62 93 PHE A N 1
ATOM 680 C CA . PHE A 1 93 ? 2.566 6.992 10.234 1 98.62 93 PHE A CA 1
ATOM 681 C C . PHE A 1 93 ? 3.328 6.523 9 1 98.62 93 PHE A C 1
ATOM 683 O O . PHE A 1 93 ? 3.166 7.086 7.914 1 98.62 93 PHE A O 1
ATOM 690 N N . GLY A 1 94 ? 4.129 5.512 9.148 1 98.56 94 GLY A N 1
ATOM 691 C CA . GLY A 1 94 ? 4.758 4.805 8.047 1 98.56 94 GLY A CA 1
ATOM 692 C C . GLY A 1 94 ? 4.223 3.398 7.855 1 98.56 94 GLY A C 1
ATOM 693 O O . GLY A 1 94 ? 3.51 2.879 8.719 1 98.56 94 GLY A O 1
ATOM 694 N N . GLY A 1 95 ? 4.52 2.807 6.672 1 98.69 95 GLY A N 1
ATOM 695 C CA . GLY A 1 95 ? 4.113 1.438 6.391 1 98.69 95 GLY A CA 1
ATOM 696 C C . GLY A 1 95 ? 2.668 1.321 5.945 1 98.69 95 GLY A C 1
ATOM 697 O O . GLY A 1 95 ? 2.025 0.294 6.172 1 98.69 95 GLY A O 1
ATOM 698 N N . MET A 1 96 ? 2.182 2.328 5.32 1 98.75 96 MET A N 1
ATOM 699 C CA . MET A 1 96 ? 0.748 2.377 5.043 1 98.75 96 MET A CA 1
ATOM 700 C C . MET A 1 96 ? 0.327 1.219 4.145 1 98.75 96 MET A C 1
ATOM 702 O O . MET A 1 96 ? 1.087 0.797 3.27 1 98.75 96 MET A O 1
ATOM 706 N N . ASN A 1 97 ? -0.797 0.67 4.387 1 98.88 97 ASN A N 1
ATOM 707 C CA . ASN A 1 97 ? -1.545 -0.234 3.521 1 98.88 97 ASN A CA 1
ATOM 708 C C . ASN A 1 97 ? -2.998 0.207 3.373 1 98.88 97 ASN A C 1
ATOM 710 O O . ASN A 1 97 ? -3.373 1.29 3.826 1 98.88 97 ASN A O 1
ATOM 714 N N . LEU A 1 98 ? -3.773 -0.509 2.617 1 98.81 98 LEU A N 1
ATOM 715 C CA . LEU A 1 98 ? -5.148 -0.114 2.33 1 98.81 98 LEU A CA 1
ATOM 716 C C . LEU A 1 98 ? -5.957 0.008 3.617 1 98.81 98 LEU A C 1
ATOM 718 O O . LEU A 1 98 ? -6.719 0.963 3.787 1 98.81 98 LEU A O 1
ATOM 722 N N . ALA A 1 99 ? -5.805 -0.921 4.508 1 98.62 99 ALA A N 1
ATOM 723 C CA . ALA A 1 99 ? -6.586 -0.925 5.742 1 98.62 99 ALA A CA 1
ATOM 724 C C . ALA A 1 99 ? -6.344 0.346 6.551 1 98.62 99 ALA A C 1
ATOM 726 O O . ALA A 1 99 ? -7.285 0.953 7.066 1 98.62 99 ALA A O 1
ATOM 727 N N . MET A 1 100 ? -5.125 0.755 6.676 1 98.75 100 MET A N 1
ATOM 728 C CA . MET A 1 100 ? -4.777 1.966 7.418 1 98.75 100 MET A CA 1
ATOM 729 C C . MET A 1 100 ? -5.422 3.193 6.781 1 98.75 100 MET A C 1
ATOM 731 O O . MET A 1 100 ? -6.07 3.986 7.465 1 98.75 100 MET A O 1
ATOM 735 N N . ALA A 1 101 ? -5.238 3.307 5.48 1 98.69 101 ALA A N 1
ATOM 736 C CA . ALA A 1 101 ? -5.723 4.48 4.758 1 98.69 101 ALA A CA 1
ATOM 737 C C . ALA A 1 101 ? -7.25 4.543 4.773 1 98.69 101 ALA A C 1
ATOM 739 O O . ALA A 1 101 ? -7.832 5.621 4.93 1 98.69 101 ALA A O 1
ATOM 740 N N . LEU A 1 102 ? -7.848 3.398 4.582 1 98.31 102 LEU A N 1
ATOM 741 C CA . LEU A 1 102 ? -9.305 3.342 4.582 1 98.31 102 LEU A CA 1
ATOM 742 C C . LEU A 1 102 ? -9.859 3.715 5.953 1 98.31 102 LEU A C 1
ATOM 744 O O . LEU A 1 102 ? -10.805 4.5 6.051 1 98.31 102 LEU A O 1
ATOM 748 N N . THR A 1 103 ? -9.266 3.131 7.016 1 98.06 103 THR A N 1
ATOM 749 C CA . THR A 1 103 ? -9.695 3.445 8.375 1 98.06 103 THR A CA 1
ATOM 750 C C . THR A 1 103 ? -9.523 4.934 8.664 1 98.06 103 THR A C 1
ATOM 752 O O . THR A 1 103 ? -10.43 5.57 9.211 1 98.06 103 THR A O 1
ATOM 755 N N . ALA A 1 104 ? -8.375 5.504 8.289 1 98.31 104 ALA A N 1
ATOM 756 C CA . ALA A 1 104 ? -8.148 6.934 8.469 1 98.31 104 ALA A CA 1
ATOM 757 C C . ALA A 1 104 ? -9.234 7.758 7.789 1 98.31 104 ALA A C 1
ATOM 759 O O . ALA A 1 104 ? -9.805 8.672 8.391 1 98.31 104 ALA A O 1
ATOM 760 N N . THR A 1 105 ? -9.547 7.395 6.574 1 97.69 105 THR A N 1
ATOM 761 C CA . THR A 1 105 ? -10.492 8.141 5.75 1 97.69 105 THR A CA 1
ATOM 762 C C . THR A 1 105 ? -11.898 8.07 6.344 1 97.69 105 THR A C 1
ATOM 764 O O . THR A 1 105 ? -12.602 9.078 6.387 1 97.69 105 THR A O 1
ATOM 767 N N . LEU A 1 106 ? -12.234 6.988 6.859 1 96.19 106 LEU A N 1
ATOM 768 C CA . LEU A 1 106 ? -13.609 6.773 7.305 1 96.19 106 LEU A CA 1
ATOM 769 C C . LEU A 1 106 ? -13.797 7.25 8.742 1 96.19 106 LEU A C 1
ATOM 771 O O . LEU A 1 106 ? -14.883 7.699 9.117 1 96.19 106 LEU A O 1
ATOM 775 N N . MET A 1 107 ? -12.727 7.25 9.562 1 95 107 MET A N 1
ATOM 776 C CA . MET A 1 107 ? -12.906 7.453 10.992 1 95 107 MET A CA 1
ATOM 777 C C . MET A 1 107 ? -12.398 8.828 11.414 1 95 107 MET A C 1
ATOM 779 O O . MET A 1 107 ? -12.703 9.297 12.516 1 95 107 MET A O 1
ATOM 783 N N . LYS A 1 108 ? -11.648 9.43 10.57 1 92.94 108 LYS A N 1
ATOM 784 C CA . LYS A 1 108 ? -10.891 10.609 10.961 1 92.94 108 LYS A CA 1
ATOM 785 C C . LYS A 1 108 ? -11.789 11.641 11.633 1 92.94 108 LYS A C 1
ATOM 787 O O . LYS A 1 108 ? -11.383 12.305 12.586 1 92.94 108 LYS A O 1
ATOM 792 N N . ASP A 1 109 ? -13.094 11.781 11.227 1 91.25 109 ASP A N 1
ATOM 793 C CA . ASP A 1 109 ? -13.945 12.852 11.727 1 91.25 109 ASP A CA 1
ATOM 794 C C . ASP A 1 109 ? -14.758 12.391 12.938 1 91.25 109 ASP A C 1
ATOM 796 O O . ASP A 1 109 ? -15.336 13.211 13.648 1 91.25 109 ASP A O 1
ATOM 800 N N . ASP A 1 110 ? -14.75 11.156 13.273 1 91.06 110 ASP A N 1
ATOM 801 C CA . ASP A 1 110 ? -15.695 10.625 14.25 1 91.06 110 ASP A CA 1
ATOM 802 C C . ASP A 1 110 ? -15 10.312 15.578 1 91.06 110 ASP A C 1
ATOM 804 O O . ASP A 1 110 ? -15.664 10.102 16.594 1 91.06 110 ASP A O 1
ATOM 808 N N . VAL A 1 111 ? -13.672 10.273 15.609 1 89.56 111 VAL A N 1
ATOM 809 C CA . VAL A 1 111 ? -12.969 9.836 16.812 1 89.56 111 VAL A CA 1
ATOM 810 C C . VAL A 1 111 ? -11.867 10.836 17.156 1 89.56 111 VAL A C 1
ATOM 812 O O . VAL A 1 111 ? -11.453 11.633 16.312 1 89.56 111 VAL A O 1
ATOM 815 N N . ASP A 1 112 ? -11.539 10.805 18.406 1 92.38 112 ASP A N 1
ATOM 816 C CA . ASP A 1 112 ? -10.43 11.672 18.797 1 92.38 112 ASP A CA 1
ATOM 817 C C . ASP A 1 112 ? -9.102 11.141 18.281 1 92.38 112 ASP A C 1
ATOM 819 O O . ASP A 1 112 ? -9.031 10.016 17.781 1 92.38 112 ASP A O 1
ATOM 823 N N . THR A 1 113 ? -8.039 11.922 18.438 1 91.69 113 THR A N 1
ATOM 824 C CA . THR A 1 113 ? -6.746 11.648 17.812 1 91.69 113 THR A CA 1
ATOM 825 C C . THR A 1 113 ? -6.102 10.414 18.438 1 91.69 113 THR A C 1
ATOM 827 O O . THR A 1 113 ? -5.496 9.602 17.719 1 91.69 113 THR A O 1
ATOM 830 N N . GLU A 1 114 ? -6.195 10.242 19.703 1 93.44 114 GLU A N 1
ATOM 831 C CA . GLU A 1 114 ? -5.566 9.117 20.375 1 93.44 114 GLU A CA 1
ATOM 832 C C . GLU A 1 114 ? -6.203 7.793 19.953 1 93.44 114 GLU A C 1
ATOM 834 O O . GLU A 1 114 ? -5.504 6.828 19.641 1 93.44 114 GLU A O 1
ATOM 839 N N . LEU A 1 115 ? -7.496 7.754 19.984 1 94.88 115 LEU A N 1
ATOM 840 C CA . LEU A 1 115 ? -8.203 6.562 19.531 1 94.88 115 LEU A CA 1
ATOM 841 C C . LEU A 1 115 ? -7.918 6.289 18.062 1 94.88 115 LEU A C 1
ATOM 843 O O . LEU A 1 115 ? -7.793 5.133 17.656 1 94.88 115 LEU A O 1
ATOM 847 N N . LEU A 1 116 ? -7.84 7.289 17.312 1 96.12 116 LEU A N 1
ATOM 848 C CA . LEU A 1 116 ? -7.535 7.141 15.898 1 96.12 116 LEU A CA 1
ATOM 849 C C . LEU A 1 116 ? -6.168 6.488 15.695 1 96.12 116 LEU A C 1
ATOM 851 O O . LEU A 1 116 ? -6.031 5.555 14.906 1 96.12 116 LEU A O 1
ATOM 855 N N . LYS A 1 117 ? -5.164 6.965 16.422 1 96.44 117 LYS A N 1
ATOM 856 C CA . LYS A 1 117 ? -3.807 6.434 16.312 1 96.44 117 LYS A CA 1
ATOM 857 C C . LYS A 1 117 ? -3.783 4.93 16.562 1 96.44 117 LYS A C 1
ATOM 859 O O . LYS A 1 117 ? -3.215 4.168 15.781 1 96.44 117 LYS A O 1
ATOM 864 N N . ASP A 1 118 ? -4.395 4.57 17.641 1 96.81 118 ASP A N 1
ATOM 865 C CA . ASP A 1 118 ? -4.434 3.16 18.016 1 96.81 118 ASP A CA 1
ATOM 866 C C . ASP A 1 118 ? -5.16 2.33 16.953 1 96.81 118 ASP A C 1
ATOM 868 O O . ASP A 1 118 ? -4.734 1.223 16.625 1 96.81 118 ASP A O 1
ATOM 872 N N . SER A 1 119 ? -6.211 2.834 16.5 1 97.5 119 SER A N 1
ATOM 873 C CA . SER A 1 119 ? -7.016 2.125 15.508 1 97.5 119 SER A CA 1
ATOM 874 C C . SER A 1 119 ? -6.246 1.94 14.203 1 97.5 119 SER A C 1
ATOM 876 O O . SER A 1 119 ? -6.289 0.867 13.594 1 97.5 119 SER A O 1
ATOM 878 N N . LEU A 1 120 ? -5.551 2.984 13.781 1 98.31 120 LEU A N 1
ATOM 879 C CA . LEU A 1 120 ? -4.809 2.924 12.523 1 98.31 120 LEU A CA 1
ATOM 880 C C . LEU A 1 120 ? -3.748 1.828 12.578 1 98.31 120 LEU A C 1
ATOM 882 O O . LEU A 1 120 ? -3.658 1.003 11.664 1 98.31 120 LEU A O 1
ATOM 886 N N . ILE A 1 121 ? -3.02 1.8 13.68 1 98.19 121 ILE A N 1
ATOM 887 C CA . ILE A 1 121 ? -1.943 0.828 13.836 1 98.19 121 ILE A CA 1
ATOM 888 C C . ILE A 1 121 ? -2.527 -0.58 13.93 1 98.19 121 ILE A C 1
ATOM 890 O O . ILE A 1 121 ? -2.08 -1.493 13.234 1 98.19 121 ILE A O 1
ATOM 894 N N . SER A 1 122 ? -3.488 -0.702 14.727 1 98.12 122 SER A N 1
ATOM 895 C CA . SER A 1 122 ? -4.09 -2.012 14.953 1 98.12 122 SER A CA 1
ATOM 896 C C . SER A 1 122 ? -4.707 -2.564 13.672 1 98.12 122 SER A C 1
ATOM 898 O O . SER A 1 122 ? -4.461 -3.715 13.305 1 98.12 122 SER A O 1
ATOM 900 N N . GLU A 1 123 ? -5.523 -1.777 12.977 1 98.25 123 GLU A N 1
ATOM 901 C CA . GLU A 1 123 ? -6.191 -2.23 11.766 1 98.25 123 GLU A CA 1
ATOM 902 C C . GLU A 1 123 ? -5.18 -2.551 10.664 1 98.25 123 GLU A C 1
ATOM 904 O O . GLU A 1 123 ? -5.348 -3.518 9.922 1 98.25 123 GLU A O 1
ATOM 909 N N . ALA A 1 124 ? -4.172 -1.711 10.562 1 98.75 124 ALA A N 1
ATOM 910 C CA . ALA A 1 124 ? -3.133 -1.928 9.555 1 98.75 124 ALA A CA 1
ATOM 911 C C . ALA A 1 124 ? -2.418 -3.256 9.789 1 98.75 124 ALA A C 1
ATOM 913 O O . ALA A 1 124 ? -2.254 -4.051 8.859 1 98.75 124 ALA A O 1
ATOM 914 N N . LYS A 1 125 ? -2.023 -3.516 11.008 1 98.75 125 LYS A N 1
ATOM 915 C CA . LYS A 1 125 ? -1.304 -4.742 11.344 1 98.75 125 LYS A CA 1
ATOM 916 C C . LYS A 1 125 ? -2.213 -5.961 11.234 1 98.75 125 LYS A C 1
ATOM 918 O O . LYS A 1 125 ? -1.789 -7.02 10.758 1 98.75 125 LYS A O 1
ATOM 923 N N . ASN A 1 126 ? -3.43 -5.816 11.633 1 98.38 126 ASN A N 1
ATOM 924 C CA . ASN A 1 126 ? -4.371 -6.93 11.602 1 98.38 126 ASN A CA 1
ATOM 925 C C . ASN A 1 126 ? -4.68 -7.363 10.172 1 98.38 126 ASN A C 1
ATOM 927 O O . ASN A 1 126 ? -5.012 -8.523 9.93 1 98.38 126 ASN A O 1
ATOM 931 N N . ALA A 1 127 ? -4.598 -6.453 9.266 1 98.56 127 ALA A N 1
ATOM 932 C CA . ALA A 1 127 ? -4.895 -6.742 7.867 1 98.56 127 ALA A CA 1
ATOM 933 C C . ALA A 1 127 ? -3.822 -7.641 7.254 1 98.56 127 ALA A C 1
ATOM 935 O O . ALA A 1 127 ? -4.043 -8.258 6.211 1 98.56 127 ALA A O 1
ATOM 936 N N . ILE A 1 128 ? -2.645 -7.633 7.844 1 98.62 128 ILE A N 1
ATOM 937 C CA . ILE A 1 128 ? -1.52 -8.406 7.328 1 98.62 128 ILE A CA 1
ATOM 938 C C . ILE A 1 128 ? -1.634 -9.852 7.789 1 98.62 128 ILE A C 1
ATOM 940 O O . ILE A 1 128 ? -1.453 -10.148 8.977 1 98.62 128 ILE A O 1
ATOM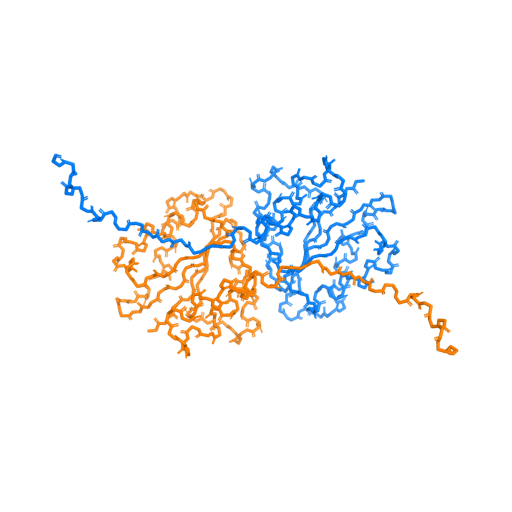 944 N N . LYS A 1 129 ? -1.948 -10.68 6.844 1 97.25 129 LYS A N 1
ATOM 945 C CA . LYS A 1 129 ? -2.15 -12.086 7.176 1 97.25 129 LYS A CA 1
ATOM 946 C C . LYS A 1 129 ? -1.875 -12.977 5.973 1 97.25 129 LYS A C 1
ATOM 948 O O . LYS A 1 129 ? -2.066 -12.562 4.824 1 97.25 129 LYS A O 1
ATOM 953 N N . GLU A 1 130 ? -1.387 -14.164 6.324 1 97.56 130 GLU A N 1
ATOM 954 C CA . GLU A 1 130 ? -1.339 -15.211 5.312 1 97.56 130 GLU A CA 1
ATOM 955 C C . GLU A 1 130 ? -2.721 -15.82 5.074 1 97.56 130 GLU A C 1
ATOM 957 O O . GLU A 1 130 ? -3.467 -16.062 6.027 1 97.56 130 GLU A O 1
ATOM 962 N N . PHE A 1 131 ? -3.084 -15.992 3.826 1 95.44 131 PHE A N 1
ATOM 963 C CA . PHE A 1 131 ? -4.332 -16.656 3.471 1 95.44 131 PHE A CA 1
ATOM 964 C C . PHE A 1 131 ? -4.066 -18.094 3.008 1 95.44 131 PHE A C 1
ATOM 966 O O . PHE A 1 131 ? -3.332 -18.312 2.041 1 95.44 131 PHE A O 1
ATOM 973 N N . VAL A 1 132 ? -4.602 -19.094 3.734 1 87.94 132 VAL A N 1
ATOM 974 C CA . VAL A 1 132 ? -4.398 -20.484 3.391 1 87.94 132 VAL A CA 1
ATOM 975 C C . VAL A 1 132 ? -5.688 -21.078 2.818 1 87.94 132 VAL A C 1
ATOM 977 O O . VAL A 1 132 ? -6.754 -20.953 3.43 1 87.94 132 VAL A O 1
ATOM 980 N N . LEU A 1 133 ? -5.625 -21.516 1.598 1 74.38 133 LEU A N 1
ATOM 981 C CA . LEU A 1 133 ? -6.766 -22.141 0.937 1 74.38 133 LEU A CA 1
ATOM 982 C C . LEU A 1 133 ? -7.07 -23.516 1.555 1 74.38 133 LEU A C 1
ATOM 984 O O . LEU A 1 133 ? -6.156 -24.266 1.895 1 74.38 133 LEU A O 1
ATOM 988 N N . ASP A 1 134 ? -8.062 -23.594 2.404 1 59.53 134 ASP A N 1
ATOM 989 C CA . ASP A 1 134 ? -8.445 -24.906 2.951 1 59.53 134 ASP A CA 1
ATOM 990 C C . ASP A 1 134 ? -8.641 -25.922 1.838 1 59.53 134 ASP A C 1
ATOM 992 O O . ASP A 1 134 ? -9.43 -25.719 0.919 1 59.53 134 ASP A O 1
ATOM 996 N N . SER A 1 135 ? -7.656 -26.531 1.391 1 52 135 SER A N 1
ATOM 997 C CA . SER A 1 135 ? -8.016 -27.703 0.616 1 52 135 SER A CA 1
ATOM 998 C C . SER A 1 135 ? -9.055 -28.562 1.349 1 52 135 SER A C 1
ATOM 1000 O O . SER A 1 135 ? -8.812 -29 2.475 1 52 135 SER A O 1
ATOM 1002 N N . GLY A 1 136 ? -10.164 -28.203 1.362 1 44.81 136 GLY A N 1
ATOM 1003 C CA . GLY A 1 136 ? -11.242 -29.016 1.89 1 44.81 136 GLY A CA 1
ATOM 1004 C C . GLY A 1 136 ? -10.953 -30.5 1.826 1 44.81 136 GLY A C 1
ATOM 1005 O O . GLY A 1 136 ? -11.852 -31.328 2.021 1 44.81 136 GLY A O 1
ATOM 1006 N N . ALA A 1 137 ? -10.008 -31.172 1.217 1 41.03 137 ALA A N 1
ATOM 1007 C CA . ALA A 1 137 ? -10.086 -32.625 1.335 1 41.03 137 ALA A CA 1
ATOM 1008 C C . ALA A 1 137 ? -10.031 -33.062 2.797 1 41.03 137 ALA A C 1
ATOM 1010 O O . ALA A 1 137 ? -9.766 -34.219 3.092 1 41.03 137 ALA A O 1
ATOM 1011 N N . ASP A 1 138 ? -10.039 -32.25 3.814 1 38.41 138 ASP A N 1
ATOM 1012 C CA . ASP A 1 138 ? -10.062 -33 5.066 1 38.41 138 ASP A CA 1
ATOM 1013 C C . ASP A 1 138 ? -11.32 -33.875 5.168 1 38.41 138 ASP A C 1
ATOM 1015 O O . ASP A 1 138 ? -12.32 -33.594 4.508 1 38.41 138 ASP A O 1
ATOM 1019 N N . ASP A 1 139 ? -11.273 -35.062 6.051 1 36.09 139 ASP A N 1
ATOM 1020 C CA . ASP A 1 139 ? -11.945 -36.281 6.469 1 36.09 139 ASP A CA 1
ATOM 1021 C C . ASP A 1 139 ? -13.359 -36 6.961 1 36.09 139 ASP A C 1
ATOM 1023 O O . ASP A 1 139 ? -13.547 -35.344 7.984 1 36.09 139 ASP A O 1
ATOM 1027 N N . GLU A 1 140 ? -14.32 -35.656 6.18 1 35.28 140 GLU A N 1
ATOM 1028 C CA . GLU A 1 140 ? -15.656 -36.062 6.609 1 35.28 140 GLU A CA 1
ATOM 1029 C C . GLU A 1 140 ? -15.617 -37.469 7.25 1 35.28 140 GLU A C 1
ATOM 1031 O O . GLU A 1 140 ? -16.109 -38.438 6.672 1 35.28 140 GLU A O 1
ATOM 1036 N N . GLU A 1 141 ? -14.477 -38 7.715 1 32.44 141 GLU A N 1
ATOM 1037 C CA . GLU A 1 141 ? -14.625 -39.312 8.32 1 32.44 141 GLU A CA 1
ATOM 1038 C C . GLU A 1 141 ? -15.664 -39.312 9.438 1 32.44 141 GLU A C 1
ATOM 1040 O O . GLU A 1 141 ? -16.516 -40.188 9.516 1 32.44 141 GLU A O 1
ATOM 1045 N N . ASP A 1 142 ? -15.281 -38.781 10.727 1 31.45 142 ASP A N 1
ATOM 1046 C CA . ASP A 1 142 ? -15.625 -39.562 11.914 1 31.45 142 ASP A CA 1
ATOM 1047 C C . ASP A 1 142 ? -17.047 -39.25 12.383 1 31.45 142 ASP A C 1
ATOM 1049 O O . ASP A 1 142 ? -17.234 -38.594 13.422 1 31.45 142 ASP A O 1
ATOM 1053 N N . GLU A 1 143 ? -17.844 -38.375 11.703 1 29.97 143 GLU A N 1
ATOM 1054 C CA . GLU A 1 143 ? -19.141 -38.5 12.383 1 29.97 143 GLU A CA 1
ATOM 1055 C C . GLU A 1 143 ? -19.781 -39.844 12.086 1 29.97 143 GLU A C 1
ATOM 1057 O O . GLU A 1 143 ? -20.406 -40.031 11.047 1 29.97 143 GLU A O 1
ATOM 1062 N N . ILE A 1 144 ? -19.109 -41.031 12.492 1 24.7 144 ILE A N 1
ATOM 1063 C CA . ILE A 1 144 ? -19.922 -42.188 12.812 1 24.7 144 ILE A CA 1
ATOM 1064 C C . ILE A 1 144 ? -20.734 -41.938 14.078 1 24.7 144 ILE A C 1
ATOM 1066 O O . ILE A 1 144 ? -20.219 -41.344 15.039 1 24.7 144 ILE A O 1
ATOM 1070 N N . MET B 1 1 ? 11.445 -20.812 -10.617 1 90.94 1 MET B N 1
ATOM 1071 C CA . MET B 1 1 ? 11.492 -19.375 -10.359 1 90.94 1 MET B CA 1
ATOM 1072 C C . MET B 1 1 ? 10.289 -18.922 -9.555 1 90.94 1 MET B C 1
ATOM 1074 O O . MET B 1 1 ? 9.234 -19.578 -9.586 1 90.94 1 MET B O 1
ATOM 1078 N N . LYS B 1 2 ? 10.5 -17.891 -8.766 1 96.31 2 LYS B N 1
ATOM 1079 C CA . LYS B 1 2 ? 9.391 -17.344 -7.973 1 96.31 2 LYS B CA 1
ATOM 1080 C C . LYS B 1 2 ? 8.93 -16 -8.523 1 96.31 2 LYS B C 1
ATOM 1082 O O . LYS B 1 2 ? 9.758 -15.156 -8.875 1 96.31 2 LYS B O 1
ATOM 1087 N N . TYR B 1 3 ? 7.633 -15.891 -8.633 1 98 3 TYR B N 1
ATOM 1088 C CA . TYR B 1 3 ? 7.031 -14.641 -9.086 1 98 3 TYR B CA 1
ATOM 1089 C C . TYR B 1 3 ? 6.312 -13.93 -7.949 1 98 3 TYR B C 1
ATOM 1091 O O . TYR B 1 3 ? 5.648 -14.57 -7.129 1 98 3 TYR B O 1
ATOM 1099 N N . VAL B 1 4 ? 6.535 -12.695 -7.871 1 98.56 4 VAL B N 1
ATOM 1100 C CA . VAL B 1 4 ? 5.723 -11.852 -7.004 1 98.56 4 VAL B CA 1
ATOM 1101 C C . VAL B 1 4 ? 4.57 -11.25 -7.801 1 98.56 4 VAL B C 1
ATOM 1103 O O . VAL B 1 4 ? 4.793 -10.508 -8.766 1 98.56 4 VAL B O 1
ATOM 1106 N N . VAL B 1 5 ? 3.379 -11.578 -7.406 1 98.81 5 VAL B N 1
ATOM 1107 C CA . VAL B 1 5 ? 2.189 -11.094 -8.094 1 98.81 5 VAL B CA 1
ATOM 1108 C C . VAL B 1 5 ? 1.366 -10.211 -7.156 1 98.81 5 VAL B C 1
ATOM 1110 O O . VAL B 1 5 ? 0.894 -10.68 -6.117 1 98.81 5 VAL B O 1
ATOM 1113 N N . LEU B 1 6 ? 1.184 -8.977 -7.551 1 98.88 6 LEU B N 1
ATOM 1114 C CA . LEU B 1 6 ? 0.445 -7.992 -6.766 1 98.88 6 LEU B CA 1
ATOM 1115 C C . LEU B 1 6 ? -0.947 -7.77 -7.348 1 98.88 6 LEU B C 1
ATOM 1117 O O . LEU B 1 6 ? -1.09 -7.488 -8.539 1 98.88 6 LEU B O 1
ATOM 1121 N N . VAL B 1 7 ? -1.978 -7.871 -6.484 1 98.88 7 VAL B N 1
ATOM 1122 C CA . VAL B 1 7 ? -3.332 -7.598 -6.953 1 98.88 7 VAL B CA 1
ATOM 1123 C C . VAL B 1 7 ? -4.023 -6.625 -6.004 1 98.88 7 VAL B C 1
ATOM 1125 O O . VAL B 1 7 ? -3.83 -6.688 -4.789 1 98.88 7 VAL B O 1
ATOM 1128 N N . SER B 1 8 ? -4.812 -5.789 -6.52 1 98.75 8 SER B N 1
ATOM 1129 C CA . SER B 1 8 ? -5.492 -4.785 -5.707 1 98.75 8 SER B CA 1
ATOM 1130 C C . SER B 1 8 ? -6.715 -4.227 -6.426 1 98.75 8 SER B C 1
ATOM 1132 O O . SER B 1 8 ? -6.887 -4.438 -7.629 1 98.75 8 SER B O 1
ATOM 1134 N N . HIS B 1 9 ? -7.555 -3.564 -5.656 1 98.25 9 HIS B N 1
ATOM 1135 C CA . HIS B 1 9 ? -8.461 -2.6 -6.27 1 98.25 9 HIS B CA 1
ATOM 1136 C C . HIS B 1 9 ? -7.691 -1.438 -6.891 1 98.25 9 HIS B C 1
ATOM 1138 O O . HIS B 1 9 ? -6.543 -1.183 -6.523 1 98.25 9 HIS B O 1
ATOM 1144 N N . GLY B 1 10 ? -8.375 -0.842 -7.945 1 97.38 10 GLY B N 1
ATOM 1145 C CA . GLY B 1 10 ? -7.793 0.358 -8.523 1 97.38 10 GLY B CA 1
ATOM 1146 C C . GLY B 1 10 ? -6.367 0.158 -9.008 1 97.38 10 GLY B C 1
ATOM 1147 O O . GLY B 1 10 ? -6.031 -0.895 -9.555 1 97.38 10 GLY B O 1
ATOM 1148 N N . THR B 1 11 ? -5.5 1.206 -8.781 1 98.12 11 THR B N 1
ATOM 1149 C CA . THR B 1 11 ? -4.141 1.16 -9.305 1 98.12 11 THR B CA 1
ATOM 1150 C C . THR B 1 11 ? -3.125 1.08 -8.172 1 98.12 11 THR B C 1
ATOM 1152 O O . THR B 1 11 ? -1.976 1.494 -8.328 1 98.12 11 THR B O 1
ATOM 1155 N N . PHE B 1 12 ? -3.59 0.567 -7.008 1 98.56 12 PHE B N 1
ATOM 1156 C CA . PHE B 1 12 ? -2.723 0.381 -5.852 1 98.56 12 PHE B CA 1
ATOM 1157 C C . PHE B 1 12 ? -1.579 -0.571 -6.18 1 98.56 12 PHE B C 1
ATOM 1159 O O . PHE B 1 12 ? -0.408 -0.225 -6.008 1 98.56 12 PHE B O 1
ATOM 1166 N N . ALA B 1 13 ? -1.846 -1.729 -6.746 1 98.69 13 ALA B N 1
ATOM 1167 C CA . ALA B 1 13 ? -0.836 -2.744 -7.035 1 98.69 13 ALA B CA 1
ATOM 1168 C C . ALA B 1 13 ? 0.106 -2.277 -8.141 1 98.69 13 ALA B C 1
ATOM 1170 O O . ALA B 1 13 ? 1.329 -2.33 -7.988 1 98.69 13 ALA B O 1
ATOM 1171 N N . PRO B 1 14 ? -0.414 -1.778 -9.242 1 98.31 14 PRO B N 1
ATOM 1172 C CA . PRO B 1 14 ? 0.499 -1.222 -10.25 1 98.31 14 PRO B CA 1
ATOM 1173 C C . PRO B 1 14 ? 1.372 -0.099 -9.688 1 98.31 14 PRO B C 1
ATOM 1175 O O . PRO B 1 14 ? 2.541 0.022 -10.062 1 98.31 14 PRO B O 1
ATOM 1178 N N . GLY B 1 15 ? 0.784 0.764 -8.867 1 98.25 15 GLY B N 1
ATOM 1179 C CA . GLY B 1 15 ? 1.579 1.792 -8.219 1 98.25 15 GLY B CA 1
ATOM 1180 C C . GLY B 1 15 ? 2.703 1.229 -7.367 1 98.25 15 GLY B C 1
ATOM 1181 O O . GLY B 1 15 ? 3.826 1.736 -7.398 1 98.25 15 GLY B O 1
ATOM 1182 N N . LEU B 1 16 ? 2.375 0.237 -6.551 1 98.5 16 LEU B N 1
ATOM 1183 C CA . LEU B 1 16 ? 3.381 -0.409 -5.715 1 98.5 16 LEU B CA 1
ATOM 1184 C C . LEU B 1 16 ? 4.473 -1.041 -6.57 1 98.5 16 LEU B C 1
ATOM 1186 O O . LEU B 1 16 ? 5.656 -0.96 -6.234 1 98.5 16 LEU B O 1
ATOM 1190 N N . LYS B 1 17 ? 4.109 -1.644 -7.684 1 98.31 17 LYS B N 1
ATOM 1191 C CA . LYS B 1 17 ? 5.094 -2.207 -8.602 1 98.31 17 LYS B CA 1
ATOM 1192 C C . LYS B 1 17 ? 6.051 -1.133 -9.109 1 98.31 17 LYS B C 1
ATOM 1194 O O . LYS B 1 17 ? 7.25 -1.382 -9.258 1 98.31 17 LYS B O 1
ATOM 1199 N N . SER B 1 18 ? 5.523 0.04 -9.406 1 97.06 18 SER B N 1
ATOM 1200 C CA . SER B 1 18 ? 6.383 1.122 -9.875 1 97.06 18 SER B CA 1
ATOM 1201 C C . SER B 1 18 ? 7.445 1.476 -8.844 1 97.06 18 SER B C 1
ATOM 1203 O O . SER B 1 18 ? 8.555 1.87 -9.195 1 97.06 18 SER B O 1
ATOM 1205 N N . VAL B 1 19 ? 7.094 1.381 -7.578 1 97.69 19 VAL B N 1
ATOM 1206 C CA . VAL B 1 19 ? 8.031 1.655 -6.496 1 97.69 19 VAL B CA 1
ATOM 1207 C C . VAL B 1 19 ? 9.102 0.561 -6.445 1 97.69 19 VAL B C 1
ATOM 1209 O O . VAL B 1 19 ? 10.289 0.847 -6.273 1 97.69 19 VAL B O 1
ATOM 1212 N N . LEU B 1 20 ? 8.656 -0.652 -6.613 1 97.88 20 LEU B N 1
ATOM 1213 C CA . LEU B 1 20 ? 9.586 -1.772 -6.59 1 97.88 20 LEU B CA 1
ATOM 1214 C C . LEU B 1 20 ? 10.609 -1.649 -7.711 1 97.88 20 LEU B C 1
ATOM 1216 O O . LEU B 1 20 ? 11.781 -2.006 -7.535 1 97.88 20 LEU B O 1
ATOM 1220 N N . ALA B 1 21 ? 10.188 -1.134 -8.852 1 96.5 21 ALA B N 1
ATOM 1221 C CA . ALA B 1 21 ? 11.109 -0.933 -9.969 1 96.5 21 ALA B CA 1
ATOM 1222 C C . ALA B 1 21 ? 12.211 0.059 -9.602 1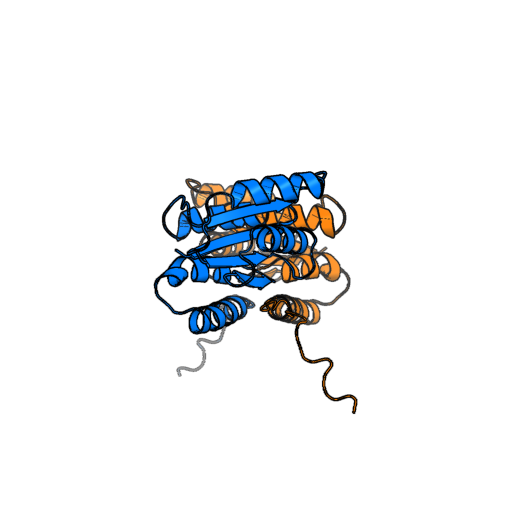 96.5 21 ALA B C 1
ATOM 1224 O O . ALA B 1 21 ? 13.359 -0.102 -10.008 1 96.5 21 ALA B O 1
ATOM 1225 N N . MET B 1 22 ? 11.891 1.003 -8.82 1 93.56 22 MET B N 1
ATOM 1226 C CA . MET B 1 22 ? 12.844 2.025 -8.398 1 93.56 22 MET B CA 1
ATOM 1227 C C . MET B 1 22 ? 13.773 1.486 -7.32 1 93.56 22 MET B C 1
ATOM 1229 O O . MET B 1 22 ? 14.977 1.765 -7.332 1 93.56 22 MET B O 1
ATOM 1233 N N . LEU B 1 23 ? 13.219 0.689 -6.477 1 94.75 23 LEU B N 1
ATOM 1234 C CA . LEU B 1 23 ? 13.953 0.344 -5.266 1 94.75 23 LEU B CA 1
ATOM 1235 C C . LEU B 1 23 ? 14.672 -0.994 -5.426 1 94.75 23 LEU B C 1
ATOM 1237 O O . LEU B 1 23 ? 15.68 -1.244 -4.766 1 94.75 23 LEU B O 1
ATOM 1241 N N . ALA B 1 24 ? 14.117 -1.84 -6.199 1 93.5 24 ALA B N 1
ATOM 1242 C CA . ALA B 1 24 ? 14.656 -3.193 -6.305 1 93.5 24 ALA B CA 1
ATOM 1243 C C . ALA B 1 24 ? 15.312 -3.418 -7.664 1 93.5 24 ALA B C 1
ATOM 1245 O O . ALA B 1 24 ? 15.672 -4.547 -8.008 1 93.5 24 ALA B O 1
ATOM 1246 N N . GLY B 1 25 ? 15.578 -2.525 -8.469 1 86.75 25 GLY B N 1
ATOM 1247 C CA . GLY B 1 25 ? 16.453 -2.686 -9.625 1 86.75 25 GLY B CA 1
ATOM 1248 C C . GLY B 1 25 ? 15.688 -2.754 -10.938 1 86.75 25 GLY B C 1
ATOM 1249 O O . GLY B 1 25 ? 15.836 -3.711 -11.703 1 86.75 25 GLY B O 1
ATOM 1250 N N . GLY B 1 26 ? 14.898 -1.758 -11.422 1 84.44 26 GLY B N 1
ATOM 1251 C CA . GLY B 1 26 ? 14.281 -1.634 -12.734 1 84.44 26 GLY B CA 1
ATOM 1252 C C . GLY B 1 26 ? 13.062 -2.527 -12.898 1 84.44 26 GLY B C 1
ATOM 1253 O O . GLY B 1 26 ? 12.578 -3.115 -11.93 1 84.44 26 GLY B O 1
ATOM 1254 N N . GLU B 1 27 ? 12.664 -2.574 -14.172 1 85.06 27 GLU B N 1
ATOM 1255 C CA . GLU B 1 27 ? 11.516 -3.414 -14.477 1 85.06 27 GLU B CA 1
ATOM 1256 C C . GLU B 1 27 ? 11.898 -4.891 -14.5 1 85.06 27 GLU B C 1
ATOM 1258 O O . GLU B 1 27 ? 12.844 -5.277 -15.188 1 85.06 27 GLU B O 1
ATOM 1263 N N . ARG B 1 28 ? 11.156 -5.668 -13.695 1 92.44 28 ARG B N 1
ATOM 1264 C CA . ARG B 1 28 ? 11.422 -7.094 -13.547 1 92.44 28 ARG B CA 1
ATOM 1265 C C . ARG B 1 28 ? 10.266 -7.926 -14.094 1 92.44 28 ARG B C 1
ATOM 1267 O O . ARG B 1 28 ? 9.094 -7.578 -13.906 1 92.44 28 ARG B O 1
ATOM 1274 N N . GLU B 1 29 ? 10.633 -8.969 -14.797 1 94.44 29 GLU B N 1
ATOM 1275 C CA . GLU B 1 29 ? 9.602 -9.844 -15.344 1 94.44 29 GLU B CA 1
ATOM 1276 C C . GLU B 1 29 ? 8.945 -10.68 -14.25 1 94.44 29 GLU B C 1
ATOM 1278 O O . GLU B 1 29 ? 7.82 -11.148 -14.406 1 94.44 29 GLU B O 1
ATOM 1283 N N . ASP B 1 30 ? 9.703 -10.898 -13.141 1 96.88 30 ASP B N 1
ATOM 1284 C CA . ASP B 1 30 ? 9.227 -11.781 -12.086 1 96.88 30 ASP B CA 1
ATOM 1285 C C . ASP B 1 30 ? 8.367 -11.023 -11.078 1 96.88 30 ASP B C 1
ATOM 1287 O O . ASP B 1 30 ? 8 -11.57 -10.039 1 96.88 30 ASP B O 1
ATOM 1291 N N . VAL B 1 31 ? 8.07 -9.766 -11.359 1 98.25 31 VAL B N 1
ATOM 1292 C CA . VAL B 1 31 ? 7.137 -8.961 -10.578 1 98.25 31 VAL B CA 1
ATOM 1293 C C . VAL B 1 31 ? 5.965 -8.531 -11.453 1 98.25 31 VAL B C 1
ATOM 1295 O O . VAL B 1 31 ? 6.152 -7.801 -12.438 1 98.25 31 VAL B O 1
ATOM 1298 N N . ILE B 1 32 ? 4.789 -8.969 -11.117 1 98.5 32 ILE B N 1
ATOM 1299 C CA . ILE B 1 32 ? 3.572 -8.75 -11.883 1 98.5 32 ILE B CA 1
ATOM 1300 C C . ILE B 1 32 ? 2.549 -8 -11.031 1 98.5 32 ILE B C 1
ATOM 1302 O O . ILE B 1 32 ? 2.467 -8.219 -9.82 1 98.5 32 ILE B O 1
ATOM 1306 N N . SER B 1 33 ? 1.807 -7.109 -11.648 1 98.62 33 SER B N 1
ATOM 1307 C CA . SER B 1 33 ? 0.725 -6.438 -10.93 1 98.62 33 SER B CA 1
ATOM 1308 C C . SER B 1 33 ? -0.527 -6.332 -11.797 1 98.62 33 SER B C 1
ATOM 1310 O O . SER B 1 33 ? -0.435 -6.125 -13.008 1 98.62 33 SER B O 1
ATOM 1312 N N . VAL B 1 34 ? -1.665 -6.527 -11.188 1 98.75 34 VAL B N 1
ATOM 1313 C CA . VAL B 1 34 ? -2.957 -6.352 -11.836 1 98.75 34 VAL B CA 1
ATOM 1314 C C . VAL B 1 34 ? -3.916 -5.617 -10.906 1 98.75 34 VAL B C 1
ATOM 1316 O O . VAL B 1 34 ? -4.023 -5.957 -9.727 1 98.75 34 VAL B O 1
ATOM 1319 N N . GLY B 1 35 ? -4.566 -4.609 -11.406 1 98.56 35 GLY B N 1
ATOM 1320 C CA . GLY B 1 35 ? -5.516 -3.834 -10.633 1 98.56 35 GLY B CA 1
ATOM 1321 C C . GLY B 1 35 ? -6.93 -3.898 -11.18 1 98.56 35 GLY B C 1
ATOM 1322 O O . GLY B 1 35 ? -7.129 -3.891 -12.391 1 98.56 35 GLY B O 1
ATOM 1323 N N . LEU B 1 36 ? -7.902 -4.051 -10.305 1 98.38 36 LEU B N 1
ATOM 1324 C CA . LEU B 1 36 ? -9.312 -3.91 -10.656 1 98.38 36 LEU B CA 1
ATOM 1325 C C . LEU B 1 36 ? -9.75 -2.451 -10.586 1 98.38 36 LEU B C 1
ATOM 1327 O O . LEU B 1 36 ? -10.133 -1.964 -9.523 1 98.38 36 LEU B O 1
ATOM 1331 N N . GLU B 1 37 ? -9.734 -1.797 -11.664 1 96.94 37 GLU B N 1
ATOM 1332 C CA . GLU B 1 37 ? -10.016 -0.365 -11.711 1 96.94 37 GLU B CA 1
ATOM 1333 C C . GLU B 1 37 ? -11.523 -0.096 -11.719 1 96.94 37 GLU B C 1
ATOM 1335 O O . GLU B 1 37 ? -12.32 -1.003 -11.961 1 96.94 37 GLU B O 1
ATOM 1340 N N . ASP B 1 38 ? -11.805 1.142 -11.398 1 94.12 38 ASP B N 1
ATOM 1341 C CA . ASP B 1 38 ? -13.203 1.549 -11.398 1 94.12 38 ASP B CA 1
ATOM 1342 C C . ASP B 1 38 ? -13.852 1.304 -12.766 1 94.12 38 ASP B C 1
ATOM 1344 O O . ASP B 1 38 ? -13.273 1.645 -13.797 1 94.12 38 ASP B O 1
ATOM 1348 N N . GLY B 1 39 ? -15.031 0.689 -12.773 1 94.75 39 GLY B N 1
ATOM 1349 C CA . GLY B 1 39 ? -15.75 0.451 -14.023 1 94.75 39 GLY B CA 1
ATOM 1350 C C . GLY B 1 39 ? -15.328 -0.83 -14.711 1 94.75 39 GLY B C 1
ATOM 1351 O O . GLY B 1 39 ? -15.953 -1.249 -15.688 1 94.75 39 GLY B O 1
ATOM 1352 N N . MET B 1 40 ? -14.227 -1.421 -14.312 1 96.69 40 MET B N 1
ATOM 1353 C CA . MET B 1 40 ? -13.758 -2.682 -14.883 1 96.69 40 MET B CA 1
ATOM 1354 C C . MET B 1 40 ? -14.594 -3.852 -14.367 1 96.69 40 MET B C 1
ATOM 1356 O O . MET B 1 40 ? -14.844 -3.963 -13.172 1 96.69 40 MET B O 1
ATOM 1360 N N . SER B 1 41 ? -15.039 -4.734 -15.25 1 96.56 41 SER B N 1
ATOM 1361 C CA . SER B 1 41 ? -15.812 -5.898 -14.844 1 96.56 41 SER B CA 1
ATOM 1362 C C . SER B 1 41 ? -14.914 -6.984 -14.258 1 96.56 41 SER B C 1
ATOM 1364 O O . SER B 1 41 ? -13.727 -7.043 -14.57 1 96.56 41 SER B O 1
ATOM 1366 N N . ALA B 1 42 ? -15.5 -7.82 -13.477 1 94 42 ALA B N 1
ATOM 1367 C CA . ALA B 1 42 ? -14.781 -8.969 -12.93 1 94 42 ALA B CA 1
ATOM 1368 C C . ALA B 1 42 ? -14.219 -9.852 -14.039 1 94 42 ALA B C 1
ATOM 1370 O O . ALA B 1 42 ? -13.117 -10.383 -13.914 1 94 42 ALA B O 1
ATOM 1371 N N . ASP B 1 43 ? -14.93 -9.969 -15.133 1 97.06 43 ASP B N 1
ATOM 1372 C CA . ASP B 1 43 ? -14.5 -10.773 -16.266 1 97.06 43 ASP B CA 1
ATOM 1373 C C . ASP B 1 43 ? -13.266 -10.172 -16.938 1 97.06 43 ASP B C 1
ATOM 1375 O O . ASP B 1 43 ? -12.344 -10.898 -17.312 1 97.06 43 ASP B O 1
ATOM 1379 N N . THR B 1 44 ? -13.352 -8.898 -17.125 1 98.38 44 THR B N 1
ATOM 1380 C CA . THR B 1 44 ? -12.195 -8.234 -17.719 1 98.38 44 THR B CA 1
ATOM 1381 C C . THR B 1 44 ? -10.977 -8.352 -16.812 1 98.38 44 THR B C 1
ATOM 1383 O O . THR B 1 44 ? -9.867 -8.602 -17.297 1 98.38 44 THR B O 1
ATOM 1386 N N . PHE B 1 45 ? -11.156 -8.219 -15.547 1 98.44 45 PHE B N 1
ATOM 1387 C CA . PHE B 1 45 ? -10.055 -8.414 -14.602 1 98.44 45 PHE B CA 1
ATOM 1388 C C . PHE B 1 45 ? -9.492 -9.828 -14.727 1 98.44 45 PHE B C 1
ATOM 1390 O O . PHE B 1 45 ? -8.273 -10.008 -14.781 1 98.44 45 PHE B O 1
ATOM 1397 N N . ALA B 1 46 ? -10.391 -10.781 -14.711 1 98.06 46 ALA B N 1
ATOM 1398 C CA . ALA B 1 46 ? -9.977 -12.18 -14.805 1 98.06 46 ALA B CA 1
ATOM 1399 C C . ALA B 1 46 ? -9.133 -12.422 -16.047 1 98.06 46 ALA B C 1
ATOM 1401 O O . ALA B 1 46 ? -8.094 -13.078 -15.984 1 98.06 46 ALA B O 1
ATOM 1402 N N . GLU B 1 47 ? -9.547 -11.859 -17.125 1 98.44 47 GLU B N 1
ATOM 1403 C CA . GLU B 1 47 ? -8.805 -11.984 -18.375 1 98.44 47 GLU B CA 1
ATOM 1404 C C . GLU B 1 47 ? -7.434 -11.328 -18.281 1 98.44 47 GLU B C 1
ATOM 1406 O O . GLU B 1 47 ? -6.43 -11.906 -18.703 1 98.44 47 GLU B O 1
ATOM 1411 N N . ASN B 1 48 ? -7.418 -10.109 -17.781 1 98.62 48 ASN B N 1
ATOM 1412 C CA . ASN B 1 48 ? -6.152 -9.406 -17.594 1 98.62 48 ASN B CA 1
ATOM 1413 C C . ASN B 1 48 ? -5.199 -10.211 -16.703 1 98.62 48 ASN B C 1
ATOM 1415 O O . ASN B 1 48 ? -4.008 -10.305 -17 1 98.62 48 ASN B O 1
ATOM 1419 N N . PHE B 1 49 ? -5.75 -10.773 -15.664 1 98.81 49 PHE B N 1
ATOM 1420 C CA . PHE B 1 49 ? -4.93 -11.523 -14.719 1 98.81 49 PHE B CA 1
ATOM 1421 C C . PHE B 1 49 ? -4.391 -12.797 -15.367 1 98.81 49 PHE B C 1
ATOM 1423 O O . PHE B 1 49 ? -3.203 -13.102 -15.242 1 98.81 49 PHE B O 1
ATOM 1430 N N . ARG B 1 50 ? -5.215 -13.5 -16.016 1 98.19 50 ARG B N 1
ATOM 1431 C CA . ARG B 1 50 ? -4.793 -14.711 -16.719 1 98.19 50 ARG B CA 1
ATOM 1432 C C . ARG B 1 50 ? -3.654 -14.414 -17.688 1 98.19 50 ARG B C 1
ATOM 1434 O O . ARG B 1 50 ? -2.674 -15.156 -17.75 1 98.19 50 ARG B O 1
ATOM 1441 N N . ASN B 1 51 ? -3.85 -13.367 -18.438 1 98.56 51 ASN B N 1
ATOM 1442 C CA . ASN B 1 51 ? -2.812 -12.977 -19.375 1 98.56 51 ASN B CA 1
ATOM 1443 C C . ASN B 1 51 ? -1.511 -12.617 -18.672 1 98.56 51 ASN B C 1
ATOM 1445 O O . ASN B 1 51 ? -0.425 -12.969 -19.141 1 98.56 51 ASN B O 1
ATOM 1449 N N . ALA B 1 52 ? -1.641 -11.953 -17.594 1 98.38 52 ALA B N 1
ATOM 1450 C CA . ALA B 1 52 ? -0.473 -11.492 -16.844 1 98.38 52 ALA B CA 1
ATOM 1451 C C . ALA B 1 52 ? 0.345 -12.664 -16.328 1 98.38 52 ALA B C 1
ATOM 1453 O O . ALA B 1 52 ? 1.576 -12.602 -16.281 1 98.38 52 ALA B O 1
ATOM 1454 N N . ILE B 1 53 ? -0.346 -13.758 -15.961 1 98.12 53 ILE B N 1
ATOM 1455 C CA . ILE B 1 53 ? 0.391 -14.859 -15.352 1 98.12 53 ILE B CA 1
ATOM 1456 C C . ILE B 1 53 ? 0.597 -15.969 -16.375 1 98.12 53 ILE B C 1
ATOM 1458 O O . ILE B 1 53 ? 0.994 -17.078 -16.031 1 98.12 53 ILE B O 1
ATOM 1462 N N . SER B 1 54 ? 0.328 -15.734 -17.609 1 97.88 54 SER B N 1
ATOM 1463 C CA . SER B 1 54 ? 0.351 -16.75 -18.656 1 97.88 54 SER B CA 1
ATOM 1464 C C . SER B 1 54 ? 1.737 -17.375 -18.781 1 97.88 54 SER B C 1
ATOM 1466 O O . SER B 1 54 ? 1.866 -18.547 -19.141 1 97.88 54 SER B O 1
ATOM 1468 N N . GLY B 1 55 ? 2.773 -16.625 -18.438 1 97.06 55 GLY B N 1
ATOM 1469 C CA . GLY B 1 55 ? 4.141 -17.094 -18.609 1 97.06 55 GLY B CA 1
ATOM 1470 C C . GLY B 1 55 ? 4.629 -17.938 -17.453 1 97.06 55 GLY B C 1
ATOM 1471 O O . GLY B 1 55 ? 5.691 -18.562 -17.531 1 97.06 55 GLY B O 1
ATOM 1472 N N . ILE B 1 56 ? 3.902 -17.984 -16.391 1 97.69 56 ILE B N 1
ATOM 1473 C CA . ILE B 1 56 ? 4.305 -18.766 -15.234 1 97.69 56 ILE B CA 1
ATOM 1474 C C . ILE B 1 56 ? 4.027 -20.25 -15.477 1 97.69 56 ILE B C 1
ATOM 1476 O O . ILE B 1 56 ? 2.93 -20.625 -15.906 1 97.69 56 ILE B O 1
ATOM 1480 N N . LYS B 1 57 ? 5.016 -21.094 -15.172 1 96.69 57 LYS B N 1
ATOM 1481 C CA . LYS B 1 57 ? 4.938 -22.516 -15.469 1 96.69 57 LYS B CA 1
ATOM 1482 C C . LYS B 1 57 ? 4.719 -23.328 -14.195 1 96.69 57 LYS B C 1
ATOM 1484 O O . LYS B 1 57 ? 4.754 -22.781 -13.086 1 96.69 57 LYS B O 1
ATOM 1489 N N . SER B 1 58 ? 4.496 -24.578 -14.391 1 95.12 58 SER B N 1
ATOM 1490 C CA . SER B 1 58 ? 4.148 -25.469 -13.289 1 95.12 58 SER B CA 1
ATOM 1491 C C . SER B 1 58 ? 5.301 -25.609 -12.305 1 95.12 58 SER B C 1
ATOM 1493 O O . SER B 1 58 ? 5.09 -25.938 -11.133 1 95.12 58 SER B O 1
ATOM 1495 N N . GLU B 1 59 ? 6.496 -25.406 -12.781 1 95.25 59 GLU B N 1
ATOM 1496 C CA . GLU B 1 59 ? 7.664 -25.547 -11.914 1 95.25 59 GLU B CA 1
ATOM 1497 C C . GLU B 1 59 ? 7.926 -24.266 -11.133 1 95.25 59 GLU B C 1
ATOM 1499 O O . GLU B 1 59 ? 8.727 -24.266 -10.195 1 95.25 59 GLU B O 1
ATOM 1504 N N . ASP B 1 60 ? 7.258 -23.203 -11.531 1 96.25 60 ASP B N 1
ATOM 1505 C CA . ASP B 1 60 ? 7.438 -21.906 -10.883 1 96.25 60 ASP B CA 1
ATOM 1506 C C . ASP B 1 60 ? 6.586 -21.812 -9.617 1 96.25 60 ASP B C 1
ATOM 1508 O O . ASP B 1 60 ? 5.723 -22.656 -9.375 1 96.25 60 ASP B O 1
ATOM 1512 N N . GLU B 1 61 ? 6.895 -20.844 -8.781 1 96.75 61 GLU B N 1
ATOM 1513 C CA . GLU B 1 61 ? 6.145 -20.531 -7.566 1 96.75 61 GLU B CA 1
ATOM 1514 C C . GLU B 1 61 ? 5.605 -19.094 -7.598 1 96.75 61 GLU B C 1
ATOM 1516 O O . GLU B 1 61 ? 6.16 -18.234 -8.281 1 96.75 61 GLU B O 1
ATOM 1521 N N . ILE B 1 62 ? 4.484 -18.938 -6.887 1 97.88 62 ILE B N 1
ATOM 1522 C CA . ILE B 1 62 ? 3.85 -17.625 -6.875 1 97.88 62 ILE B CA 1
ATOM 1523 C C . ILE B 1 62 ? 3.734 -17.125 -5.438 1 97.88 62 ILE B C 1
ATOM 1525 O O . ILE B 1 62 ? 3.305 -17.859 -4.547 1 97.88 62 ILE B O 1
ATOM 1529 N N . ILE B 1 63 ? 4.215 -15.969 -5.223 1 98.5 63 ILE B N 1
ATOM 1530 C CA . ILE B 1 63 ? 3.889 -15.188 -4.031 1 98.5 63 ILE B CA 1
ATOM 1531 C C . ILE B 1 63 ? 2.834 -14.141 -4.375 1 98.5 63 ILE B C 1
ATOM 1533 O O . ILE B 1 63 ? 3.139 -13.125 -5.012 1 98.5 63 ILE B O 1
ATOM 1537 N N . LEU B 1 64 ? 1.597 -14.43 -3.984 1 98.75 64 LEU B N 1
ATOM 1538 C CA . LEU B 1 64 ? 0.488 -13.531 -4.27 1 98.75 64 LEU B CA 1
ATOM 1539 C C . LEU B 1 64 ? 0.27 -12.555 -3.115 1 98.75 64 LEU B C 1
ATOM 1541 O O . LEU B 1 64 ? 0.009 -12.977 -1.984 1 98.75 64 LEU B O 1
ATOM 1545 N N . LEU B 1 65 ? 0.384 -11.312 -3.393 1 98.81 65 LEU B N 1
ATOM 1546 C CA . LEU B 1 65 ? 0.135 -10.25 -2.422 1 98.81 65 LEU B CA 1
ATOM 1547 C C . LEU B 1 65 ? -1.091 -9.438 -2.812 1 98.81 65 LEU B C 1
ATOM 1549 O O . LEU B 1 65 ? -1.138 -8.859 -3.902 1 98.81 65 LEU B O 1
ATOM 1553 N N . GLY B 1 66 ? -2.098 -9.375 -1.952 1 98.81 66 GLY B N 1
ATOM 1554 C CA . GLY B 1 66 ? -3.301 -8.602 -2.193 1 98.81 66 GLY B CA 1
ATOM 1555 C C . GLY B 1 66 ? -3.445 -7.414 -1.255 1 98.81 66 GLY B C 1
ATOM 1556 O O . GLY B 1 66 ? -2.881 -7.414 -0.159 1 98.81 66 GLY B O 1
ATOM 1557 N N . ASP B 1 67 ? -4.227 -6.48 -1.681 1 98.75 67 ASP B N 1
ATOM 1558 C CA . ASP B 1 67 ? -4.465 -5.312 -0.837 1 98.75 67 ASP B CA 1
ATOM 1559 C C . ASP B 1 67 ? -5.332 -5.676 0.367 1 98.75 67 ASP B C 1
ATOM 1561 O O . ASP B 1 67 ? -5.109 -5.176 1.472 1 98.75 67 ASP B O 1
ATOM 1565 N N . ILE B 1 68 ? -6.277 -6.508 0.165 1 97.69 68 ILE B N 1
ATOM 1566 C CA . ILE B 1 68 ? -7.148 -6.926 1.259 1 97.69 68 ILE B CA 1
ATOM 1567 C C . ILE B 1 68 ? -7.613 -8.367 1.028 1 97.69 68 ILE B C 1
ATOM 1569 O O . ILE B 1 68 ? -7.883 -8.758 -0.108 1 97.69 68 ILE B O 1
ATOM 1573 N N . ILE B 1 69 ? -7.727 -9.148 2.084 1 97 69 ILE B N 1
ATOM 1574 C CA . ILE B 1 69 ? -8.234 -10.516 2.002 1 97 69 ILE B CA 1
ATOM 1575 C C . ILE B 1 69 ? -9.742 -10.492 1.789 1 97 69 ILE B C 1
ATOM 1577 O O . ILE B 1 69 ? -10.461 -9.75 2.465 1 97 69 ILE B O 1
ATOM 1581 N N . GLY B 1 70 ? -10.156 -11.258 0.844 1 95.5 70 GLY B N 1
ATOM 1582 C CA . GLY B 1 70 ? -11.586 -11.375 0.615 1 95.5 70 GLY B CA 1
ATOM 1583 C C . GLY B 1 70 ? -12.109 -10.398 -0.424 1 95.5 70 GLY B C 1
ATOM 1584 O O . GLY B 1 70 ? -13.289 -10.43 -0.779 1 95.5 70 GLY B O 1
ATOM 1585 N N . GLY B 1 71 ? -11.266 -9.5 -0.86 1 96 71 GLY B N 1
ATOM 1586 C CA . GLY B 1 71 ? -11.672 -8.594 -1.928 1 96 71 GLY B CA 1
ATOM 1587 C C . GLY B 1 71 ? -11.812 -9.289 -3.27 1 96 71 GLY B C 1
ATOM 1588 O O . GLY B 1 71 ? -11.18 -10.32 -3.512 1 96 71 GLY B O 1
ATOM 1589 N N . SER B 1 72 ? -12.492 -8.648 -4.148 1 96.5 72 SER B N 1
ATOM 1590 C CA . SER B 1 72 ? -12.75 -9.234 -5.461 1 96.5 72 SER B CA 1
ATOM 1591 C C . SER B 1 72 ? -11.453 -9.461 -6.227 1 96.5 72 SER B C 1
ATOM 1593 O O . SER B 1 72 ? -11.258 -10.523 -6.824 1 96.5 72 SER B O 1
ATOM 1595 N N . PRO B 1 73 ? -10.523 -8.547 -6.238 1 98 73 PRO B N 1
ATOM 1596 C CA . PRO B 1 73 ? -9.281 -8.797 -6.977 1 98 73 PRO B CA 1
ATOM 1597 C C . PRO B 1 73 ? -8.547 -10.047 -6.488 1 98 73 PRO B C 1
ATOM 1599 O O . PRO B 1 73 ? -8.141 -10.883 -7.297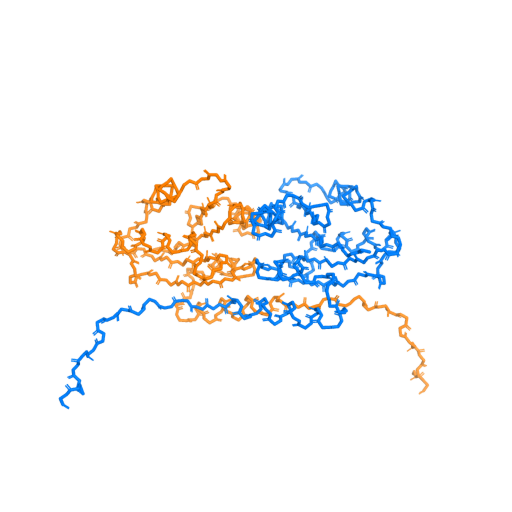 1 98 73 PRO B O 1
ATOM 1602 N N . MET B 1 74 ? -8.406 -10.219 -5.211 1 97.62 74 MET B N 1
ATOM 1603 C CA . MET B 1 74 ? -7.684 -11.367 -4.676 1 97.62 74 MET B CA 1
ATOM 1604 C C . MET B 1 74 ? -8.453 -12.656 -4.934 1 97.62 74 MET B C 1
ATOM 1606 O O . MET B 1 74 ? -7.859 -13.672 -5.32 1 97.62 74 MET B O 1
ATOM 1610 N N . THR B 1 75 ? -9.766 -12.594 -4.688 1 97.06 75 THR B N 1
ATOM 1611 C CA . THR B 1 75 ? -10.602 -13.773 -4.902 1 97.06 75 THR B CA 1
ATOM 1612 C C . THR B 1 75 ? -10.523 -14.242 -6.352 1 97.06 75 THR B C 1
ATOM 1614 O O . THR B 1 75 ? -10.352 -15.43 -6.617 1 97.06 75 THR B O 1
ATOM 1617 N N . ASN B 1 76 ? -10.609 -13.32 -7.25 1 98.06 76 ASN B N 1
ATOM 1618 C CA . ASN B 1 76 ? -10.539 -13.641 -8.672 1 98.06 76 ASN B CA 1
ATOM 1619 C C . ASN B 1 76 ? -9.156 -14.156 -9.062 1 98.06 76 ASN B C 1
ATOM 1621 O O . ASN B 1 76 ? -9.039 -15.102 -9.844 1 98.06 76 ASN B O 1
ATOM 1625 N N . ALA B 1 77 ? -8.164 -13.508 -8.531 1 98.44 77 ALA B N 1
ATOM 1626 C CA . ALA B 1 77 ? -6.797 -13.953 -8.797 1 98.44 77 ALA B CA 1
ATOM 1627 C C . ALA B 1 77 ? -6.602 -15.406 -8.375 1 98.44 77 ALA B C 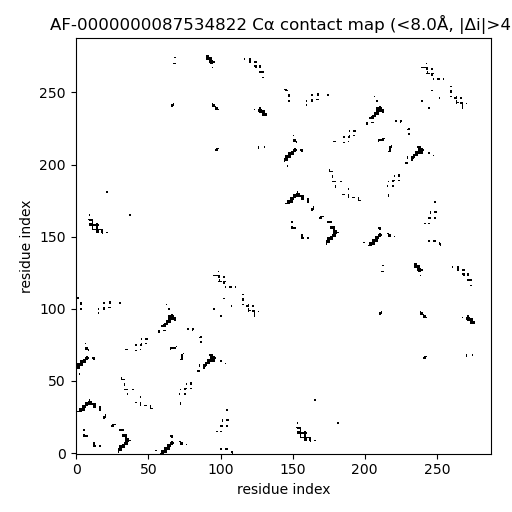1
ATOM 1629 O O . ALA B 1 77 ? -6.055 -16.219 -9.133 1 98.44 77 ALA B O 1
ATOM 1630 N N . LEU B 1 78 ? -7.062 -15.719 -7.16 1 97.69 78 LEU B N 1
ATOM 1631 C CA . LEU B 1 78 ? -6.938 -17.078 -6.637 1 97.69 78 LEU B CA 1
ATOM 1632 C C . LEU B 1 78 ? -7.676 -18.078 -7.52 1 97.69 78 LEU B C 1
ATOM 1634 O O . LEU B 1 78 ? -7.195 -19.188 -7.75 1 97.69 78 LEU B O 1
ATOM 1638 N N . GLU B 1 79 ? -8.797 -17.641 -7.969 1 97.25 79 GLU B N 1
ATOM 1639 C CA . GLU B 1 79 ? -9.562 -18.484 -8.875 1 97.25 79 GLU B CA 1
ATOM 1640 C C . GLU B 1 79 ? -8.781 -18.781 -10.156 1 97.25 79 GLU B C 1
ATOM 1642 O O . GLU B 1 79 ? -8.734 -19.922 -10.602 1 97.25 79 GLU B O 1
ATOM 1647 N N . GLN B 1 80 ? -8.188 -17.781 -10.766 1 98.06 80 GLN B N 1
ATOM 1648 C CA . GLN B 1 80 ? -7.426 -17.953 -12 1 98.06 80 GLN B CA 1
ATOM 1649 C C . GLN B 1 80 ? -6.18 -18.797 -11.758 1 98.06 80 GLN B C 1
ATOM 1651 O O . GLN B 1 80 ? -5.793 -19.609 -12.609 1 98.06 80 GLN B O 1
ATOM 1656 N N . ILE B 1 81 ? -5.555 -18.625 -10.625 1 97.75 81 ILE B N 1
ATOM 1657 C CA . ILE B 1 81 ? -4.383 -19.422 -10.258 1 97.75 81 ILE B CA 1
ATOM 1658 C C . ILE B 1 81 ? -4.773 -20.891 -10.109 1 97.75 81 ILE B C 1
ATOM 1660 O O . ILE B 1 81 ? -4.062 -21.781 -10.578 1 97.75 81 ILE B O 1
ATOM 1664 N N . SER B 1 82 ? -5.891 -21.094 -9.43 1 96.44 82 SER B N 1
ATOM 1665 C CA . SER B 1 82 ? -6.406 -22.453 -9.266 1 96.44 82 SER B CA 1
ATOM 1666 C C . SER B 1 82 ? -6.711 -23.094 -10.609 1 96.44 82 SER B C 1
ATOM 1668 O O . SER B 1 82 ? -6.359 -24.25 -10.844 1 96.44 82 SER B O 1
ATOM 1670 N N . LYS B 1 83 ? -7.34 -22.406 -11.523 1 96.38 83 LYS B N 1
ATOM 1671 C CA . LYS B 1 83 ? -7.68 -22.906 -12.852 1 96.38 83 LYS B CA 1
ATOM 1672 C C . LYS B 1 83 ? -6.426 -23.281 -13.641 1 96.38 83 LYS B C 1
ATOM 1674 O O . LYS B 1 83 ? -6.453 -24.172 -14.477 1 96.38 83 LYS B O 1
ATOM 1679 N N . LYS B 1 84 ? -5.406 -22.609 -13.352 1 96.44 84 LYS B N 1
ATOM 1680 C CA . LYS B 1 84 ? -4.145 -22.859 -14.047 1 96.44 84 LYS B CA 1
ATOM 1681 C C . LYS B 1 84 ? -3.381 -24 -13.391 1 96.44 84 LYS B C 1
ATOM 1683 O O . LYS B 1 84 ? -2.307 -24.391 -13.852 1 96.44 84 LYS B O 1
ATOM 1688 N N . GLY B 1 85 ? -3.852 -24.469 -12.242 1 95.38 85 GLY B N 1
ATOM 1689 C CA . GLY B 1 85 ? -3.244 -25.594 -11.562 1 95.38 85 GLY B CA 1
ATOM 1690 C C . GLY B 1 85 ? -2.029 -25.219 -10.734 1 95.38 85 GLY B C 1
ATOM 1691 O O . GLY B 1 85 ? -1.129 -26.031 -10.539 1 95.38 85 GLY B O 1
ATOM 1692 N N . LEU B 1 86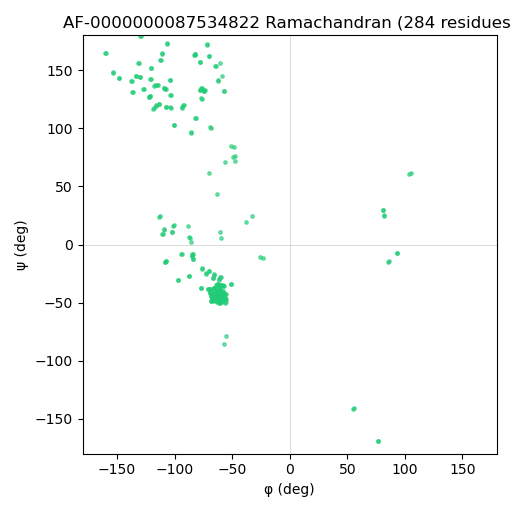 ? -1.994 -23.953 -10.328 1 96.19 86 LEU B N 1
ATOM 1693 C CA . LEU B 1 86 ? -0.803 -23.484 -9.633 1 96.19 86 LEU B CA 1
ATOM 1694 C C . LEU B 1 86 ? -1.099 -23.219 -8.156 1 96.19 86 LEU B C 1
ATOM 1696 O O . LEU B 1 86 ? -0.302 -22.578 -7.465 1 96.19 86 LEU B O 1
ATOM 1700 N N . GLU B 1 87 ? -2.264 -23.594 -7.672 1 94.62 87 GLU B N 1
ATOM 1701 C CA . GLU B 1 87 ? -2.705 -23.297 -6.316 1 94.62 87 GLU B CA 1
ATOM 1702 C C . GLU B 1 87 ? -1.733 -23.844 -5.277 1 94.62 87 GLU B C 1
ATOM 1704 O O . GLU B 1 87 ? -1.472 -23.203 -4.258 1 94.62 87 GLU B O 1
ATOM 1709 N N . GLU B 1 88 ? -1.125 -25 -5.508 1 93.44 88 GLU B N 1
ATOM 1710 C CA . GLU B 1 88 ? -0.236 -25.656 -4.551 1 93.44 88 GLU B CA 1
ATOM 1711 C C . GLU B 1 88 ? 1.127 -24.969 -4.512 1 93.44 88 GLU B C 1
ATOM 1713 O O . GLU B 1 88 ? 1.87 -25.109 -3.537 1 93.44 88 GLU B O 1
ATOM 1718 N N . GLN B 1 89 ? 1.453 -24.266 -5.523 1 94.19 89 GLN B N 1
ATOM 1719 C CA . GLN B 1 89 ? 2.736 -23.578 -5.633 1 94.19 89 GLN B CA 1
ATOM 1720 C C . GLN B 1 89 ? 2.598 -22.094 -5.297 1 94.19 89 GLN B C 1
ATOM 1722 O O . GLN B 1 89 ? 3.463 -21.297 -5.645 1 94.19 89 GLN B O 1
ATOM 1727 N N . THR B 1 90 ? 1.478 -21.797 -4.656 1 97 90 THR B N 1
ATOM 1728 C CA . THR B 1 90 ? 1.188 -20.391 -4.398 1 97 90 THR B CA 1
ATOM 1729 C C . THR B 1 90 ? 1.035 -20.141 -2.902 1 97 90 THR B C 1
ATOM 1731 O O . THR B 1 90 ? 0.329 -20.875 -2.209 1 97 90 THR B O 1
ATOM 1734 N N . VAL B 1 91 ? 1.782 -19.141 -2.365 1 97.38 91 VAL B N 1
ATOM 1735 C CA . VAL B 1 91 ? 1.522 -18.609 -1.031 1 97.38 91 VAL B CA 1
ATOM 1736 C C . VAL B 1 91 ? 0.833 -17.25 -1.142 1 97.38 91 VAL B C 1
ATOM 1738 O O . VAL B 1 91 ? 1.129 -16.469 -2.049 1 97.38 91 VAL B O 1
ATOM 1741 N N . VAL B 1 92 ? -0.117 -17 -0.251 1 98.25 92 VAL B N 1
ATOM 1742 C CA . VAL B 1 92 ? -1.022 -15.875 -0.425 1 98.25 92 VAL B CA 1
ATOM 1743 C C . VAL B 1 92 ? -1.014 -15.008 0.832 1 98.25 92 VAL B C 1
ATOM 1745 O O . VAL B 1 92 ? -1.139 -15.516 1.947 1 98.25 92 VAL B O 1
ATOM 1748 N N . PHE B 1 93 ? -0.908 -13.727 0.627 1 98.69 93 PHE B N 1
ATOM 1749 C CA . PHE B 1 93 ? -0.946 -12.781 1.734 1 98.69 93 PHE B CA 1
ATOM 1750 C C . PHE B 1 93 ? -1.876 -11.617 1.418 1 98.69 93 PHE B C 1
ATOM 1752 O O . PHE B 1 93 ? -1.957 -11.172 0.271 1 98.69 93 PHE B O 1
ATOM 1759 N N . GLY B 1 94 ? -2.553 -11.109 2.402 1 98.56 94 GLY B N 1
ATOM 1760 C CA . GLY B 1 94 ? -3.312 -9.875 2.326 1 98.56 94 GLY B CA 1
ATOM 1761 C C . GLY B 1 94 ? -2.713 -8.75 3.154 1 98.56 94 GLY B C 1
ATOM 1762 O O . GLY B 1 94 ? -1.827 -8.992 3.979 1 98.56 94 GLY B O 1
ATOM 1763 N N . GLY B 1 95 ? -3.166 -7.504 2.871 1 98.69 95 GLY B N 1
ATOM 1764 C CA . GLY B 1 95 ? -2.707 -6.352 3.631 1 98.69 95 GLY B CA 1
ATOM 1765 C C . GLY B 1 95 ? -1.358 -5.832 3.172 1 98.69 95 GLY B C 1
ATOM 1766 O O . GLY B 1 95 ? -0.604 -5.262 3.963 1 98.69 95 GLY B O 1
ATOM 1767 N N . MET B 1 96 ? -1.076 -6 1.931 1 98.75 96 MET B N 1
ATOM 1768 C CA . MET B 1 96 ? 0.277 -5.715 1.462 1 98.75 96 MET B CA 1
ATOM 1769 C C . MET B 1 96 ? 0.623 -4.242 1.654 1 98.75 96 MET B C 1
ATOM 1771 O O . MET B 1 96 ? -0.242 -3.375 1.519 1 98.75 96 MET B O 1
ATOM 1775 N N . ASN B 1 97 ? 1.811 -3.965 2.031 1 98.88 97 ASN B N 1
ATOM 1776 C CA . ASN B 1 97 ? 2.463 -2.658 2.002 1 98.88 97 ASN B CA 1
ATOM 1777 C C . ASN B 1 97 ? 3.826 -2.729 1.322 1 98.88 97 ASN B C 1
ATOM 1779 O O . ASN B 1 97 ? 4.188 -3.758 0.75 1 98.88 97 ASN B O 1
ATOM 1783 N N . LEU B 1 98 ? 4.5 -1.634 1.218 1 98.81 98 LEU B N 1
ATOM 1784 C CA . LEU B 1 98 ? 5.766 -1.575 0.496 1 98.81 98 LEU B CA 1
ATOM 1785 C C . LEU B 1 98 ? 6.781 -2.545 1.096 1 98.81 98 LEU B C 1
ATOM 1787 O O . LEU B 1 98 ? 7.48 -3.248 0.364 1 98.81 98 LEU B O 1
ATOM 1791 N N . ALA B 1 99 ? 6.859 -2.594 2.393 1 98.62 99 ALA B N 1
ATOM 1792 C CA . ALA B 1 99 ? 7.848 -3.439 3.055 1 98.62 99 ALA B CA 1
ATOM 1793 C C . ALA B 1 99 ? 7.652 -4.906 2.682 1 98.62 99 ALA B C 1
ATOM 1795 O O . ALA B 1 99 ? 8.617 -5.613 2.396 1 98.62 99 ALA B O 1
ATOM 1796 N N . MET B 1 100 ? 6.449 -5.379 2.68 1 98.75 100 MET B N 1
ATOM 1797 C CA . MET B 1 100 ? 6.152 -6.762 2.324 1 98.75 100 MET B CA 1
ATOM 1798 C C . MET B 1 100 ? 6.57 -7.055 0.887 1 98.75 100 MET B C 1
ATOM 1800 O O . MET B 1 100 ? 7.27 -8.039 0.629 1 98.75 100 MET B O 1
ATOM 1804 N N . ALA B 1 101 ? 6.145 -6.18 -0.011 1 98.69 101 ALA B N 1
ATOM 1805 C CA . ALA B 1 101 ? 6.398 -6.387 -1.434 1 98.69 101 ALA B CA 1
ATOM 1806 C C . ALA B 1 101 ? 7.891 -6.316 -1.739 1 98.69 101 ALA B C 1
ATOM 1808 O O . ALA B 1 101 ? 8.406 -7.102 -2.537 1 98.69 101 ALA B O 1
ATOM 1809 N N . LEU B 1 102 ? 8.531 -5.359 -1.121 1 98.31 102 LEU B N 1
ATOM 1810 C CA . LEU B 1 102 ? 9.969 -5.203 -1.336 1 98.31 102 LEU B CA 1
ATOM 1811 C C . LEU B 1 102 ? 10.727 -6.422 -0.826 1 98.31 102 LEU B C 1
ATOM 1813 O O . LEU B 1 102 ? 11.609 -6.941 -1.514 1 98.31 102 LEU B O 1
ATOM 1817 N N . THR B 1 103 ? 10.383 -6.875 0.407 1 98.12 103 THR B N 1
ATOM 1818 C CA . THR B 1 103 ? 11.023 -8.062 0.977 1 98.12 103 THR B CA 1
ATOM 1819 C C . THR B 1 103 ? 10.789 -9.281 0.09 1 98.12 103 THR B C 1
ATOM 1821 O O . THR B 1 103 ? 11.719 -10.039 -0.187 1 98.12 103 THR B O 1
ATOM 1824 N N . ALA B 1 104 ? 9.547 -9.477 -0.375 1 98.31 104 ALA B N 1
ATOM 1825 C CA . ALA B 1 104 ? 9.242 -10.586 -1.276 1 98.31 104 ALA B CA 1
ATOM 1826 C C . ALA B 1 104 ? 10.125 -10.539 -2.521 1 98.31 104 ALA B C 1
ATOM 1828 O O . ALA B 1 104 ? 10.711 -11.547 -2.912 1 98.31 104 ALA B O 1
ATOM 1829 N N . THR B 1 105 ? 10.234 -9.367 -3.094 1 97.75 105 THR B N 1
ATOM 1830 C CA . THR B 1 105 ? 10.961 -9.18 -4.344 1 97.75 105 THR B CA 1
ATOM 1831 C C . THR B 1 105 ? 12.445 -9.461 -4.16 1 97.75 105 THR B C 1
ATOM 1833 O O . THR B 1 105 ? 13.07 -10.117 -5 1 97.75 105 THR B O 1
ATOM 1836 N N . LEU B 1 106 ? 12.969 -9.094 -3.082 1 96.25 106 LEU B N 1
ATOM 1837 C CA . LEU B 1 106 ? 14.414 -9.164 -2.877 1 96.25 106 LEU B CA 1
ATOM 1838 C C . LEU B 1 106 ? 14.812 -10.531 -2.332 1 96.25 106 LEU B C 1
ATOM 1840 O O . LEU B 1 106 ? 15.906 -11.023 -2.617 1 96.25 106 LEU B O 1
ATOM 1844 N N . MET B 1 107 ? 13.906 -11.227 -1.616 1 95.19 107 MET B N 1
ATOM 1845 C CA . MET B 1 107 ? 14.32 -12.414 -0.872 1 95.19 107 MET B CA 1
ATOM 1846 C C . MET B 1 107 ? 13.781 -13.68 -1.528 1 95.19 107 MET B C 1
ATOM 1848 O O . MET B 1 107 ? 14.242 -14.781 -1.22 1 95.19 107 MET B O 1
ATOM 1852 N N . LYS B 1 108 ? 12.852 -13.516 -2.389 1 93.19 108 LYS B N 1
ATOM 1853 C CA . LYS B 1 108 ? 12.078 -14.656 -2.883 1 93.19 108 LYS B CA 1
ATOM 1854 C C . LYS B 1 108 ? 13 -15.773 -3.367 1 93.19 108 LYS B C 1
ATOM 1856 O O . LYS B 1 108 ? 12.711 -16.953 -3.17 1 93.19 108 LYS B O 1
ATOM 1861 N N . ASP B 1 109 ? 14.203 -15.445 -3.957 1 91.5 109 ASP B N 1
ATOM 1862 C CA . ASP B 1 109 ? 15.047 -16.469 -4.574 1 91.5 109 ASP B CA 1
ATOM 1863 C C . ASP B 1 109 ? 16.094 -16.984 -3.59 1 91.5 109 ASP B C 1
ATOM 1865 O O . ASP B 1 109 ? 16.734 -18 -3.834 1 91.5 109 ASP B O 1
ATOM 1869 N N . ASP B 1 110 ? 16.234 -16.406 -2.457 1 91.38 110 ASP B N 1
ATOM 1870 C CA . ASP B 1 110 ? 17.375 -16.688 -1.6 1 91.38 110 ASP B CA 1
ATOM 1871 C C . ASP B 1 110 ? 16.969 -17.531 -0.387 1 91.38 110 ASP B C 1
ATOM 1873 O O . ASP B 1 110 ? 17.812 -18.078 0.315 1 91.38 110 ASP B O 1
ATOM 1877 N N . VAL B 1 111 ? 15.664 -17.641 -0.098 1 89.75 111 VAL B N 1
ATOM 1878 C CA . VAL B 1 111 ? 15.227 -18.297 1.129 1 89.75 111 VAL B CA 1
ATOM 1879 C C . VAL B 1 111 ? 14.133 -19.297 0.811 1 89.75 111 VAL B C 1
ATOM 1881 O O . VAL B 1 111 ? 13.5 -19.234 -0.248 1 89.75 111 VAL B O 1
ATOM 1884 N N . ASP B 1 112 ? 14.039 -20.234 1.695 1 92.44 112 ASP B N 1
ATOM 1885 C CA . ASP B 1 112 ? 12.953 -21.188 1.505 1 92.44 112 ASP B CA 1
ATOM 1886 C C . ASP B 1 112 ? 11.594 -20.562 1.796 1 92.44 112 ASP B C 1
ATOM 1888 O O . ASP B 1 112 ? 11.523 -19.438 2.32 1 92.44 112 ASP B O 1
ATOM 1892 N N . THR B 1 113 ? 10.523 -21.281 1.5 1 91.75 113 THR B N 1
ATOM 1893 C CA . THR B 1 113 ? 9.164 -20.75 1.534 1 91.75 113 THR B CA 1
ATOM 1894 C C . THR B 1 113 ? 8.742 -20.438 2.967 1 91.75 113 THR B C 1
ATOM 1896 O O . THR B 1 113 ? 8.094 -19.422 3.221 1 91.75 113 THR B O 1
ATOM 1899 N N . GLU B 1 114 ? 9.078 -21.25 3.904 1 93.5 114 GLU B N 1
ATOM 1900 C CA . GLU B 1 114 ? 8.672 -21.047 5.293 1 93.5 114 GLU B CA 1
ATOM 1901 C C . GLU B 1 114 ? 9.328 -19.812 5.887 1 93.5 114 GLU B C 1
ATOM 1903 O O . GLU B 1 114 ? 8.656 -18.984 6.523 1 93.5 114 GLU B O 1
ATOM 1908 N N . LEU B 1 115 ? 10.602 -19.688 5.703 1 95 115 LEU B N 1
ATOM 1909 C CA . LEU B 1 115 ? 11.305 -18.5 6.168 1 95 115 LEU B CA 1
ATOM 1910 C C . LEU B 1 115 ? 10.781 -17.25 5.469 1 95 115 LEU B C 1
ATOM 1912 O O . LEU B 1 115 ? 10.672 -16.188 6.086 1 95 115 LEU B O 1
ATOM 1916 N N . LEU B 1 116 ? 10.492 -17.375 4.25 1 96.19 116 LEU B N 1
ATOM 1917 C CA . LEU B 1 116 ? 9.953 -16.25 3.496 1 96.19 116 LEU B CA 1
ATOM 1918 C C . LEU B 1 116 ? 8.625 -15.781 4.09 1 96.19 116 LEU B C 1
ATOM 1920 O O . LEU B 1 116 ? 8.422 -14.586 4.297 1 96.19 116 LEU B O 1
ATOM 1924 N N . LYS B 1 117 ? 7.727 -16.703 4.387 1 96.5 117 LYS B N 1
ATOM 1925 C CA . LYS B 1 117 ? 6.418 -16.391 4.953 1 96.5 117 LYS B CA 1
ATOM 1926 C C . LYS B 1 117 ? 6.562 -15.578 6.238 1 96.5 117 LYS B C 1
ATOM 1928 O O . LYS B 1 117 ? 5.922 -14.539 6.395 1 96.5 117 LYS B O 1
ATOM 1933 N N . ASP B 1 118 ? 7.391 -16.078 7.086 1 96.88 118 ASP B N 1
ATOM 1934 C CA . ASP B 1 118 ? 7.609 -15.414 8.367 1 96.88 118 ASP B CA 1
ATOM 1935 C C . ASP B 1 118 ? 8.195 -14.016 8.172 1 96.88 118 ASP B C 1
ATOM 1937 O O . ASP B 1 118 ? 7.805 -13.07 8.852 1 96.88 118 ASP B O 1
ATOM 1941 N N . SER B 1 119 ? 9.109 -13.93 7.309 1 97.56 119 SER B N 1
ATOM 1942 C CA . SER B 1 119 ? 9.773 -12.664 7.047 1 97.56 119 SER B CA 1
ATOM 1943 C C . SER B 1 119 ? 8.797 -11.633 6.477 1 97.56 119 SER B C 1
ATOM 1945 O O . SER B 1 119 ? 8.82 -10.469 6.867 1 97.56 119 SER B O 1
ATOM 1947 N N . LEU B 1 120 ? 7.953 -12.078 5.555 1 98.31 120 LEU B N 1
ATOM 1948 C CA . LEU B 1 120 ? 7.004 -11.172 4.922 1 98.31 120 LEU B CA 1
ATOM 1949 C C . LEU B 1 120 ? 6.059 -10.562 5.953 1 98.31 120 LEU B C 1
ATOM 1951 O O . LEU B 1 120 ? 5.871 -9.344 5.988 1 98.31 120 LEU B O 1
ATOM 1955 N N . ILE B 1 121 ? 5.547 -11.414 6.816 1 98.19 121 ILE B N 1
ATOM 1956 C CA . ILE B 1 121 ? 4.598 -10.961 7.828 1 98.19 121 ILE B CA 1
ATOM 1957 C C . ILE B 1 121 ? 5.301 -10.047 8.828 1 98.19 121 ILE B C 1
ATOM 1959 O O . ILE B 1 121 ? 4.809 -8.961 9.133 1 98.19 121 ILE B O 1
ATOM 1963 N N . SER B 1 122 ? 6.398 -10.477 9.258 1 98.12 122 SER B N 1
ATOM 1964 C CA . SER B 1 122 ? 7.137 -9.719 10.266 1 98.12 122 SER B CA 1
ATOM 1965 C C . SER B 1 122 ? 7.559 -8.352 9.734 1 98.12 122 SER B C 1
ATOM 1967 O O . SER B 1 122 ? 7.344 -7.336 10.391 1 98.12 122 SER B O 1
ATOM 1969 N N . GLU B 1 123 ? 8.164 -8.305 8.555 1 98.25 123 GLU B N 1
ATOM 1970 C CA . GLU B 1 123 ? 8.641 -7.051 7.984 1 98.25 123 GLU B CA 1
ATOM 1971 C C . GLU B 1 123 ? 7.48 -6.105 7.691 1 98.25 123 GLU B C 1
ATOM 1973 O O . GLU B 1 123 ? 7.59 -4.895 7.898 1 98.25 123 GLU B O 1
ATOM 1978 N N . ALA B 1 124 ? 6.402 -6.672 7.188 1 98.75 124 ALA B N 1
ATOM 1979 C CA . ALA B 1 124 ? 5.223 -5.863 6.883 1 98.75 124 ALA B CA 1
ATOM 1980 C C . ALA B 1 124 ? 4.672 -5.207 8.148 1 98.75 124 ALA B C 1
ATOM 1982 O O . ALA B 1 124 ? 4.414 -4 8.164 1 98.75 124 ALA B O 1
ATOM 1983 N N . LYS B 1 125 ? 4.52 -5.965 9.195 1 98.75 125 LYS B N 1
ATOM 1984 C CA . LYS B 1 125 ? 3.971 -5.453 10.453 1 98.75 125 LYS B CA 1
ATOM 1985 C C . LYS B 1 125 ? 4.941 -4.484 11.117 1 98.75 125 LYS B C 1
ATOM 1987 O O . LYS B 1 125 ? 4.523 -3.465 11.672 1 98.75 125 LYS B O 1
ATOM 1992 N N . ASN B 1 126 ? 6.195 -4.777 11.047 1 98.38 126 ASN B N 1
ATOM 1993 C CA . ASN B 1 126 ? 7.203 -3.938 11.688 1 98.38 126 ASN B CA 1
ATOM 1994 C C . ASN B 1 126 ? 7.285 -2.562 11.023 1 98.38 126 ASN B C 1
ATOM 1996 O O . ASN B 1 126 ? 7.664 -1.583 11.672 1 98.38 126 ASN B O 1
ATOM 2000 N N . ALA B 1 127 ? 6.969 -2.508 9.781 1 98.56 127 ALA B N 1
ATOM 2001 C CA . ALA B 1 127 ? 7.035 -1.252 9.039 1 98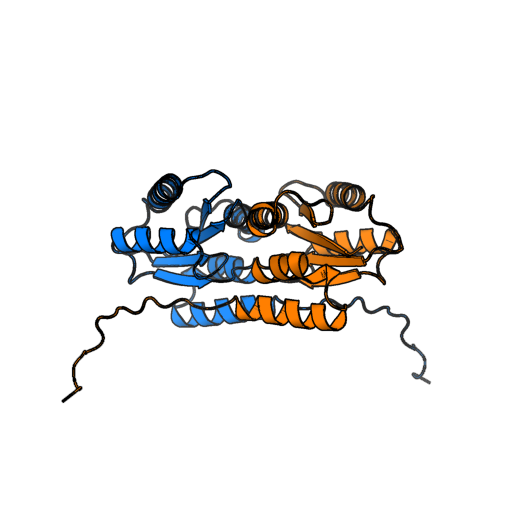.56 127 ALA B CA 1
ATOM 2002 C C . ALA B 1 127 ? 5.945 -0.287 9.5 1 98.56 127 ALA B C 1
ATOM 2004 O O . ALA B 1 127 ? 6.023 0.916 9.234 1 98.56 127 ALA B O 1
ATOM 2005 N N . ILE B 1 128 ? 4.895 -0.829 10.086 1 98.62 128 ILE B N 1
ATOM 2006 C CA . ILE B 1 128 ? 3.76 -0.024 10.516 1 98.62 128 ILE B CA 1
ATOM 2007 C C . ILE B 1 128 ? 4.066 0.609 11.875 1 98.62 128 ILE B C 1
ATOM 2009 O O . ILE B 1 128 ? 4.125 -0.084 12.891 1 98.62 128 ILE B O 1
ATOM 2013 N N . LYS B 1 129 ? 4.273 1.885 11.82 1 97.25 129 LYS B N 1
ATOM 2014 C CA . LYS B 1 129 ? 4.645 2.592 13.039 1 97.25 129 LYS B CA 1
ATOM 2015 C C . LYS B 1 129 ? 4.234 4.059 12.969 1 97.25 129 LYS B C 1
ATOM 2017 O O . LYS B 1 129 ? 4.199 4.648 11.891 1 97.25 129 LYS B O 1
ATOM 2022 N N . GLU B 1 130 ? 3.908 4.547 14.164 1 97.56 130 GLU B N 1
ATOM 2023 C CA . GLU B 1 130 ? 3.768 5.992 14.297 1 97.56 130 GLU B CA 1
ATOM 2024 C C . GLU B 1 130 ? 5.133 6.676 14.336 1 97.56 130 GLU B C 1
ATOM 2026 O O . GLU B 1 130 ? 6.055 6.191 14.992 1 97.56 130 GLU B O 1
ATOM 2031 N N . PHE B 1 131 ? 5.281 7.75 13.594 1 95.56 131 PHE B N 1
ATOM 2032 C CA . PHE B 1 131 ? 6.496 8.555 13.641 1 95.56 131 PHE B CA 1
ATOM 2033 C C . PHE B 1 131 ? 6.27 9.836 14.438 1 95.56 131 PHE B C 1
ATOM 2035 O O . PHE B 1 131 ? 5.402 10.641 14.102 1 95.56 131 PHE B O 1
ATOM 2042 N N . VAL B 1 132 ? 7.008 10 15.547 1 88.12 132 VAL B N 1
ATOM 2043 C CA . VAL B 1 132 ? 6.863 11.172 16.391 1 88.12 132 VAL B CA 1
ATOM 2044 C C . VAL B 1 132 ? 8.07 12.086 16.234 1 88.12 132 VAL B C 1
ATOM 2046 O O . VAL B 1 132 ? 9.219 11.641 16.359 1 88.12 132 VAL B O 1
ATOM 2049 N N . LEU B 1 133 ? 7.84 13.273 15.773 1 74.12 133 LEU B N 1
ATOM 2050 C CA . LEU B 1 133 ? 8.891 14.266 15.609 1 74.12 133 LEU B CA 1
ATOM 2051 C C . LEU B 1 133 ? 9.414 14.742 16.953 1 74.12 133 LEU B C 1
ATOM 2053 O O . LEU B 1 133 ? 8.641 14.922 17.906 1 74.12 133 LEU B O 1
ATOM 2057 N N . ASP B 1 134 ? 10.539 14.242 17.406 1 59.56 134 ASP B N 1
ATOM 2058 C CA . ASP B 1 134 ? 11.125 14.727 18.656 1 59.56 134 ASP B CA 1
ATOM 2059 C C . ASP B 1 134 ? 11.172 16.25 18.672 1 59.56 134 ASP B C 1
ATOM 2061 O O . ASP B 1 134 ? 11.75 16.875 17.781 1 59.56 134 ASP B O 1
ATOM 2065 N N . SER B 1 135 ? 10.172 16.859 19.016 1 52.16 135 SER B N 1
ATOM 2066 C CA . SER B 1 135 ? 10.477 18.25 19.359 1 52.16 135 SER B CA 1
ATOM 2067 C C . SER B 1 135 ? 11.695 18.344 20.281 1 52.16 135 SER B C 1
ATOM 2069 O O . SER B 1 135 ? 11.695 17.766 21.375 1 52.16 135 SER B O 1
ATOM 2071 N N . GLY B 1 136 ? 12.758 18.125 19.828 1 45.22 136 GLY B N 1
ATOM 2072 C CA . GLY B 1 136 ? 13.969 18.344 20.594 1 45.22 136 GLY B CA 1
ATOM 2073 C C . GLY B 1 136 ? 13.797 19.359 21.719 1 45.22 136 GLY B C 1
ATOM 2074 O O . GLY B 1 136 ? 14.773 19.812 22.312 1 45.22 136 GLY B O 1
ATOM 2075 N N . ALA B 1 137 ? 12.812 20.188 21.969 1 41.28 137 ALA B N 1
ATOM 2076 C CA . ALA B 1 137 ? 13.008 21.062 23.125 1 41.28 137 ALA B CA 1
ATOM 2077 C C . ALA B 1 137 ? 13.172 20.25 24.406 1 41.28 137 ALA B C 1
ATOM 2079 O O . ALA B 1 137 ? 12.852 20.719 25.5 1 41.28 137 ALA B O 1
ATOM 2080 N N . ASP B 1 138 ? 13.352 18.938 24.453 1 38.84 138 ASP B N 1
ATOM 2081 C CA . ASP B 1 138 ? 13.617 18.484 25.828 1 38.84 138 ASP B CA 1
ATOM 2082 C C . ASP B 1 138 ? 14.859 19.172 26.391 1 38.84 138 ASP B C 1
ATOM 2084 O O . ASP B 1 138 ? 15.758 19.562 25.656 1 38.84 138 ASP B O 1
ATOM 2088 N N . ASP B 1 139 ? 14.883 19.5 27.812 1 36.03 139 ASP B N 1
ATOM 2089 C CA . ASP B 1 139 ? 15.688 20.094 28.859 1 36.03 139 ASP B CA 1
ATOM 2090 C C . ASP B 1 139 ? 17.094 19.531 28.875 1 36.03 139 ASP B C 1
ATOM 2092 O O . ASP B 1 139 ? 17.281 18.328 29.109 1 36.03 139 ASP B O 1
ATOM 2096 N N . GLU B 1 140 ? 18.016 19.828 28.031 1 35.53 140 GLU B N 1
ATOM 2097 C CA . GLU B 1 140 ? 19.406 19.828 28.5 1 35.53 140 GLU B CA 1
ATOM 2098 C C . GLU B 1 140 ? 19.5 20.266 29.953 1 35.53 140 GLU B C 1
ATOM 2100 O O . GLU B 1 140 ? 19.953 21.375 30.25 1 35.53 140 GLU B O 1
ATOM 2105 N N . GLU B 1 141 ? 18.453 20.125 30.781 1 32.91 141 GLU B N 1
ATOM 2106 C CA . GLU B 1 141 ? 18.719 20.516 32.156 1 32.91 141 GLU B CA 1
ATOM 2107 C C . GLU B 1 141 ? 19.891 19.75 32.75 1 32.91 141 GLU B C 1
ATOM 2109 O O . GLU B 1 141 ? 20.812 20.328 33.312 1 32.91 141 GLU B O 1
ATOM 2114 N N . ASP B 1 142 ? 19.625 18.469 33.344 1 31.75 142 ASP B N 1
ATOM 2115 C CA . ASP B 1 142 ? 20.172 18.172 34.656 1 31.75 142 ASP B CA 1
ATOM 2116 C C . ASP B 1 142 ? 21.578 17.562 34.531 1 31.75 142 ASP B C 1
ATOM 2118 O O . ASP B 1 142 ? 21.734 16.344 34.656 1 31.75 142 ASP B O 1
ATOM 2122 N N . GLU B 1 143 ? 22.281 17.656 33.375 1 30.58 143 GLU B N 1
ATOM 2123 C CA . GLU B 1 143 ? 23.641 17.219 33.719 1 30.58 143 GLU B CA 1
ATOM 2124 C C . GLU B 1 143 ? 24.281 18.156 34.75 1 30.58 143 GLU B C 1
ATOM 2126 O O . GLU B 1 143 ? 24.891 19.156 34.375 1 30.58 143 GLU B O 1
ATOM 2131 N N . ILE B 1 144 ? 23.516 18.609 35.875 1 24.91 144 ILE B N 1
ATOM 2132 C CA . ILE B 1 144 ? 24.328 18.953 37.031 1 24.91 144 ILE B CA 1
ATOM 2133 C C . ILE B 1 144 ? 24.766 17.688 37.781 1 24.91 144 ILE B C 1
ATOM 2135 O O . ILE B 1 144 ? 23.984 16.734 37.906 1 24.91 144 ILE B O 1
#

pLDDT: mean 92.11, std 15.88, range [24.7, 98.88]

Secondary structure (DSSP, 8-state):
-EEEEEEEETTHHHHHHHHHHHHTTS--TTEEEEEE-TT--HHHHHHHHHHHTTT--TT-EEEEEESSTT-HHHHHHHHHHHHTT-GGGEEEEES--HHHHHHHHHHTTTS-HHHHHHHHHHHHHHT-EEE----TTS------/-EEEEEEEETTHHHHHHHHHHHHTTS--TTEEEEEE-TT--HHHHHHHHHHHTTT--TT-EEEEEESSTT-HHHHHHHHHHHHTT-GGGEEEEES--HHHHHHHHHHTTTS-HHHHHHHHHHHHHHT-EEE----TT-------

Nearest PDB structures (foldseek):
  3ipr-assembly1_A  TM=8.690E-01  e=3.049E-10  Enterococcus faecalis
  6fmg-assembly2_C  TM=8.702E-01  e=3.017E-09  Streptococcus pneumoniae
  3lfh-assembly2_D  TM=8.669E-01  e=3.633E-09  Caldanaerobacter subterraneus subsp. tengcongensis MB4
  2jzo-assembly1_A  TM=8.432E-01  e=6.678E-08  Escherichia coli
  2jzn-assembly1_B  TM=8.437E-01  e=8.042E-08  Escherichia coli

Organism: NCBI:txid39488